Protein AF-A0A7C1BUS3-F1 (afdb_monomer_lite)

Structure (mmCIF, N/CA/C/O backbone):
data_AF-A0A7C1BUS3-F1
#
_entry.id   AF-A0A7C1BUS3-F1
#
loop_
_atom_site.group_PDB
_atom_site.id
_atom_site.type_symbol
_atom_site.label_atom_id
_atom_site.label_alt_id
_atom_site.label_comp_id
_atom_site.label_asym_id
_atom_site.label_entity_id
_atom_site.label_seq_id
_atom_site.pdbx_PDB_ins_code
_atom_site.Cartn_x
_atom_site.Cartn_y
_atom_site.Cartn_z
_atom_site.occupancy
_atom_site.B_iso_or_equiv
_atom_site.auth_seq_id
_atom_site.auth_comp_id
_atom_site.auth_asym_id
_atom_site.auth_atom_id
_atom_site.pdbx_PDB_model_num
ATOM 1 N N . MET A 1 1 ? 30.299 -6.485 -26.151 1.00 58.03 1 MET A N 1
ATOM 2 C CA . MET A 1 1 ? 29.440 -6.751 -24.970 1.00 58.03 1 MET A CA 1
ATOM 3 C C . MET A 1 1 ? 28.184 -5.889 -25.031 1.00 58.03 1 MET A C 1
ATOM 5 O O . MET A 1 1 ? 27.097 -6.429 -24.906 1.00 58.03 1 MET A O 1
ATOM 9 N N . GLU A 1 2 ? 28.330 -4.592 -25.316 1.00 62.69 2 GLU A N 1
ATOM 10 C CA . GLU A 1 2 ? 27.224 -3.628 -25.450 1.00 62.69 2 GLU A CA 1
ATOM 11 C C . GLU A 1 2 ? 26.258 -3.929 -26.609 1.00 62.69 2 GLU A C 1
ATOM 13 O O . GLU A 1 2 ? 25.051 -3.864 -26.411 1.00 62.69 2 GLU A O 1
ATOM 18 N N . GLU A 1 3 ? 26.745 -4.349 -27.784 1.00 62.62 3 GLU A N 1
ATOM 19 C CA . GLU A 1 3 ? 25.863 -4.727 -28.907 1.00 62.62 3 GLU A CA 1
ATOM 20 C C . GLU A 1 3 ? 24.938 -5.900 -28.552 1.00 62.62 3 GLU A C 1
ATOM 22 O O . GLU A 1 3 ? 23.726 -5.809 -28.735 1.00 62.62 3 GLU A O 1
ATOM 27 N N . LYS A 1 4 ? 25.496 -6.941 -27.915 1.00 78.06 4 LYS A N 1
ATOM 28 C CA . LYS A 1 4 ? 24.730 -8.093 -27.419 1.00 78.06 4 LYS A CA 1
ATOM 29 C C . LYS A 1 4 ? 23.682 -7.687 -26.380 1.00 78.06 4 LYS A C 1
ATOM 31 O O . LYS A 1 4 ? 22.612 -8.278 -26.355 1.00 78.06 4 LYS A O 1
ATOM 36 N N . LEU A 1 5 ? 23.966 -6.694 -25.531 1.00 80.94 5 LEU A N 1
ATOM 37 C CA . LEU A 1 5 ? 23.005 -6.208 -24.535 1.00 80.94 5 LEU A CA 1
ATOM 38 C C . LEU A 1 5 ? 21.775 -5.586 -25.206 1.00 80.94 5 LEU A C 1
ATOM 40 O O . LEU A 1 5 ? 20.653 -5.888 -24.806 1.00 80.94 5 LEU A O 1
ATOM 44 N N . ILE A 1 6 ? 21.976 -4.742 -26.222 1.00 86.00 6 ILE A N 1
ATOM 45 C CA . ILE A 1 6 ? 20.862 -4.111 -26.942 1.00 86.00 6 ILE A CA 1
ATOM 46 C C . ILE A 1 6 ? 20.031 -5.156 -27.671 1.00 86.00 6 ILE A C 1
ATOM 48 O O . ILE A 1 6 ? 18.806 -5.085 -27.608 1.00 86.00 6 ILE A O 1
ATOM 52 N N . ASP A 1 7 ? 20.667 -6.144 -28.297 1.00 85.69 7 ASP A N 1
ATOM 53 C CA . ASP A 1 7 ? 19.957 -7.239 -28.962 1.00 85.69 7 ASP A CA 1
ATOM 54 C C . ASP A 1 7 ? 19.113 -8.044 -27.969 1.00 85.69 7 ASP A C 1
ATOM 56 O O . ASP A 1 7 ? 17.910 -8.186 -28.179 1.00 85.69 7 ASP A O 1
ATOM 60 N N . ILE A 1 8 ? 19.702 -8.455 -26.838 1.00 86.81 8 ILE A N 1
ATOM 61 C CA . ILE A 1 8 ? 19.009 -9.197 -25.773 1.00 86.81 8 ILE A CA 1
ATOM 62 C C . ILE A 1 8 ? 17.828 -8.394 -25.220 1.00 86.81 8 ILE A C 1
ATOM 64 O O . ILE A 1 8 ? 16.733 -8.933 -25.076 1.00 86.81 8 ILE A O 1
ATOM 68 N N . LEU A 1 9 ? 18.017 -7.107 -24.909 1.00 85.62 9 LEU A N 1
ATOM 69 C CA . LEU A 1 9 ? 16.939 -6.262 -24.388 1.00 85.62 9 LEU A CA 1
ATOM 70 C C . LEU A 1 9 ? 15.842 -6.046 -25.435 1.00 85.62 9 LEU A C 1
ATOM 72 O O . LEU A 1 9 ? 14.658 -6.089 -25.097 1.00 85.62 9 LEU A O 1
ATOM 76 N N . THR A 1 10 ? 16.220 -5.846 -26.699 1.00 86.31 10 THR A N 1
ATOM 77 C CA . THR A 1 10 ? 15.273 -5.686 -27.811 1.00 86.31 10 THR A CA 1
ATOM 78 C C . THR A 1 10 ? 14.435 -6.948 -27.981 1.00 86.31 10 THR A C 1
ATOM 80 O O . THR A 1 10 ? 13.211 -6.864 -28.067 1.00 86.31 10 THR A O 1
ATOM 83 N N . GLU A 1 11 ? 15.077 -8.114 -28.010 1.00 87.56 11 GLU A N 1
ATOM 84 C CA . GLU A 1 11 ? 14.433 -9.418 -28.154 1.00 87.56 11 GLU A CA 1
ATOM 85 C C . GLU A 1 11 ? 13.528 -9.721 -26.957 1.00 87.56 11 GLU A C 1
ATOM 87 O O . GLU A 1 11 ? 12.327 -9.910 -27.139 1.00 87.56 11 GLU A O 1
ATOM 92 N N . ALA A 1 12 ? 14.049 -9.642 -25.729 1.00 85.75 12 ALA A N 1
ATOM 93 C CA . ALA A 1 12 ? 13.279 -9.895 -24.511 1.00 85.75 12 ALA A CA 1
ATOM 94 C C . ALA A 1 12 ? 12.051 -8.982 -24.394 1.00 85.75 12 ALA A C 1
ATOM 96 O O . ALA A 1 12 ? 10.998 -9.404 -23.913 1.00 85.75 12 ALA A O 1
ATOM 97 N N . THR A 1 13 ? 12.161 -7.737 -24.853 1.00 83.69 13 THR A N 1
ATOM 98 C CA . THR A 1 13 ? 11.040 -6.797 -24.860 1.00 83.69 13 THR A CA 1
ATOM 99 C C . THR A 1 13 ? 10.018 -7.141 -25.944 1.00 83.69 13 THR A C 1
ATOM 101 O O . THR A 1 13 ? 8.822 -7.206 -25.656 1.00 83.69 13 THR A O 1
ATOM 104 N N . LYS A 1 14 ? 10.464 -7.421 -27.178 1.00 83.00 14 LYS A N 1
ATOM 105 C CA . LYS A 1 14 ? 9.585 -7.823 -28.294 1.00 83.00 14 LYS A CA 1
ATOM 106 C C . LYS A 1 14 ? 8.834 -9.118 -27.999 1.00 83.00 14 LYS A C 1
ATOM 108 O O . LYS A 1 14 ? 7.648 -9.224 -28.303 1.00 83.00 14 LYS A O 1
ATOM 113 N N . GLU A 1 15 ? 9.506 -10.076 -27.373 1.00 83.88 15 GLU A N 1
ATOM 114 C CA . GLU A 1 15 ? 8.932 -11.362 -26.982 1.00 83.88 15 GLU A CA 1
ATOM 115 C C . GLU A 1 15 ? 8.115 -11.301 -25.688 1.00 83.88 15 GLU A C 1
ATOM 117 O O . GLU A 1 15 ? 7.553 -12.318 -25.280 1.00 83.88 15 GLU A O 1
ATOM 122 N N . LYS A 1 16 ? 8.025 -10.128 -25.040 1.00 79.06 16 LYS A N 1
ATOM 123 C CA . LYS A 1 16 ? 7.337 -9.945 -23.756 1.00 79.06 16 LYS A CA 1
ATOM 124 C C . LYS A 1 16 ? 7.850 -10.908 -22.676 1.00 79.06 16 LYS A C 1
ATOM 126 O O . LYS A 1 16 ? 7.073 -11.551 -21.977 1.00 79.06 16 LYS A O 1
ATOM 131 N N . LYS A 1 17 ? 9.171 -11.016 -22.552 1.00 83.06 17 LYS A N 1
ATOM 132 C CA . LYS A 1 17 ? 9.880 -11.830 -21.548 1.00 83.06 17 LYS A CA 1
ATOM 133 C C . LYS A 1 17 ? 10.660 -10.988 -20.535 1.00 83.06 17 LYS A C 1
ATOM 135 O O . LYS A 1 17 ? 11.238 -11.536 -19.600 1.00 83.06 17 LYS A O 1
ATOM 140 N N . LEU A 1 18 ? 10.692 -9.666 -20.708 1.00 84.81 18 LEU A N 1
ATOM 141 C CA . LEU A 1 18 ? 11.401 -8.770 -19.802 1.00 84.81 18 LEU A CA 1
ATOM 142 C C . LEU A 1 18 ? 10.687 -8.678 -18.446 1.00 84.81 18 LEU A C 1
ATOM 144 O O . LEU A 1 18 ? 9.526 -8.280 -18.367 1.00 84.81 18 LEU A O 1
ATOM 148 N N . ASN A 1 19 ? 11.404 -8.996 -17.367 1.00 86.00 19 ASN A N 1
ATOM 149 C CA . ASN A 1 19 ? 10.918 -8.760 -16.014 1.00 86.00 19 ASN A CA 1
ATOM 150 C C . ASN A 1 19 ? 11.262 -7.330 -15.578 1.00 86.00 19 ASN A C 1
ATOM 152 O O . ASN A 1 19 ? 12.423 -7.045 -15.294 1.00 86.00 19 ASN A O 1
ATOM 156 N N . LEU A 1 20 ? 10.266 -6.441 -15.514 1.00 85.62 20 LEU A N 1
ATOM 157 C CA . LEU A 1 20 ? 10.498 -5.016 -15.237 1.00 85.62 20 LEU A CA 1
ATOM 158 C C . LEU A 1 20 ? 11.067 -4.740 -13.846 1.00 85.62 20 LEU A C 1
ATOM 160 O O . LEU A 1 20 ? 11.961 -3.911 -13.733 1.00 85.62 20 LEU A O 1
ATOM 164 N N . GLY A 1 21 ? 10.600 -5.449 -12.814 1.00 81.94 21 GLY A N 1
ATOM 165 C CA . GLY A 1 21 ? 11.139 -5.288 -11.461 1.00 81.94 21 GLY A CA 1
ATOM 166 C C . GLY A 1 21 ? 12.625 -5.641 -11.425 1.00 81.94 21 GLY A C 1
ATOM 167 O O . GLY A 1 21 ? 13.449 -4.834 -11.019 1.00 81.94 21 GLY A O 1
ATOM 168 N N . LEU A 1 22 ? 12.995 -6.799 -11.987 1.00 81.94 22 LEU A N 1
ATOM 169 C CA . LEU A 1 22 ? 14.407 -7.185 -12.085 1.00 81.94 22 LEU A CA 1
ATOM 170 C C . LEU A 1 22 ? 15.217 -6.242 -12.978 1.00 81.94 22 LEU A C 1
ATOM 172 O O . LEU A 1 22 ? 16.383 -6.001 -12.681 1.00 81.94 22 LEU A O 1
ATOM 176 N N . PHE A 1 23 ? 14.639 -5.736 -14.071 1.00 85.19 23 PHE A N 1
ATOM 177 C CA . PHE A 1 23 ? 15.315 -4.783 -14.948 1.00 85.19 23 PHE A CA 1
ATOM 178 C C . PHE A 1 23 ? 15.699 -3.515 -14.188 1.00 85.19 23 PHE A C 1
ATOM 180 O O . PHE A 1 23 ? 16.865 -3.133 -14.199 1.00 85.19 23 PHE A O 1
ATOM 187 N N . LEU A 1 24 ? 14.730 -2.932 -13.486 1.00 81.31 24 LEU A N 1
ATOM 188 C CA . LEU A 1 24 ? 14.895 -1.673 -12.774 1.00 81.31 24 LEU A CA 1
ATOM 189 C C . LEU A 1 24 ? 15.731 -1.810 -11.485 1.00 81.31 24 LEU A C 1
ATOM 191 O O . LEU A 1 24 ? 16.432 -0.868 -11.123 1.00 81.31 24 LEU A O 1
ATOM 195 N N . ASP A 1 25 ? 15.696 -2.976 -10.828 1.00 73.62 25 ASP A N 1
ATOM 196 C CA . ASP A 1 25 ? 16.484 -3.250 -9.614 1.00 73.62 25 ASP A CA 1
ATOM 197 C C . ASP A 1 25 ? 17.919 -3.725 -9.924 1.00 73.62 25 ASP A C 1
ATOM 199 O O . ASP A 1 25 ? 18.873 -3.356 -9.241 1.00 73.62 25 ASP A O 1
ATOM 203 N N . LYS A 1 26 ? 18.094 -4.614 -10.917 1.00 68.94 26 LYS A N 1
ATOM 204 C CA . LYS A 1 26 ? 19.344 -5.380 -11.117 1.00 68.94 26 LYS A CA 1
ATOM 205 C C . LYS A 1 26 ? 20.048 -5.122 -12.443 1.00 68.94 26 LYS A C 1
ATOM 207 O O . LYS A 1 26 ? 21.277 -5.175 -12.484 1.00 68.94 26 LYS A O 1
ATOM 212 N N . TYR A 1 27 ? 19.316 -4.873 -13.529 1.00 64.25 27 TYR A N 1
ATOM 213 C CA . TYR A 1 27 ? 19.906 -4.669 -14.861 1.00 64.25 27 TYR A CA 1
ATOM 214 C C . TYR A 1 27 ? 20.110 -3.186 -15.145 1.00 64.25 27 TYR A C 1
ATOM 216 O O . TYR A 1 27 ? 19.559 -2.590 -16.068 1.00 64.25 27 TYR A O 1
ATOM 224 N N . VAL A 1 28 ? 20.958 -2.608 -14.308 1.00 70.38 28 VAL A N 1
ATOM 225 C CA . VAL A 1 28 ? 21.243 -1.187 -14.265 1.00 70.38 28 VAL A CA 1
ATOM 226 C C . VAL A 1 28 ? 22.286 -0.796 -15.312 1.00 70.38 28 VAL A C 1
ATOM 228 O O . VAL A 1 28 ? 23.396 -1.335 -15.333 1.00 70.38 28 VAL A O 1
ATOM 231 N N . LEU A 1 29 ? 21.975 0.221 -16.121 1.00 79.00 29 LEU A N 1
ATOM 232 C CA . LEU A 1 29 ? 22.991 0.922 -16.901 1.00 79.00 29 LEU A CA 1
ATOM 233 C C . LEU A 1 29 ? 23.736 1.922 -16.010 1.00 79.00 29 LEU A C 1
ATOM 235 O O . LEU A 1 29 ? 23.167 2.925 -15.576 1.00 79.00 29 LEU A O 1
ATOM 239 N N . TRP A 1 30 ? 25.018 1.652 -15.785 1.00 80.75 30 TRP A N 1
ATOM 240 C CA . TRP A 1 30 ? 25.923 2.540 -15.063 1.00 80.75 30 TRP A CA 1
ATOM 241 C C . TRP A 1 30 ? 26.665 3.453 -16.035 1.00 80.75 30 TRP A C 1
ATOM 243 O O . TRP A 1 30 ? 27.161 2.992 -17.064 1.00 80.75 30 TRP A O 1
ATOM 253 N N . TRP A 1 31 ? 26.813 4.727 -15.686 1.00 79.75 31 TRP A N 1
ATOM 254 C CA . TRP A 1 31 ? 27.742 5.634 -16.365 1.00 79.75 31 TRP A CA 1
ATOM 255 C C . TRP A 1 31 ? 28.610 6.356 -15.338 1.00 79.75 31 TRP A C 1
ATOM 257 O O . TRP A 1 31 ? 28.237 6.499 -14.178 1.00 79.75 31 TRP A O 1
ATOM 267 N N . TYR A 1 32 ? 29.789 6.794 -15.760 1.00 82.56 32 TYR A N 1
ATOM 268 C CA . TYR A 1 32 ? 30.701 7.547 -14.906 1.00 82.56 32 TYR A CA 1
ATOM 269 C C . TYR A 1 32 ? 30.364 9.035 -14.955 1.00 82.56 32 TYR A C 1
ATOM 271 O O . TYR A 1 32 ? 30.302 9.583 -16.053 1.00 82.56 32 TYR A O 1
ATOM 279 N N . ASP A 1 33 ? 30.132 9.682 -13.815 1.00 80.44 33 ASP A N 1
ATOM 280 C CA . ASP A 1 33 ? 29.980 11.134 -13.724 1.00 80.44 33 ASP A CA 1
ATOM 281 C C . ASP A 1 33 ? 31.342 11.787 -13.463 1.00 80.44 33 ASP A C 1
ATOM 283 O O . ASP A 1 33 ? 31.909 11.671 -12.378 1.00 80.44 33 ASP A O 1
ATOM 287 N N . ASP A 1 34 ? 31.859 12.497 -14.468 1.00 80.19 34 ASP A N 1
ATOM 288 C CA . ASP A 1 34 ? 33.182 13.122 -14.412 1.00 80.19 34 ASP A CA 1
ATOM 289 C C . ASP A 1 34 ? 33.296 14.220 -13.333 1.00 80.19 34 ASP A C 1
ATOM 291 O O . ASP A 1 34 ? 34.408 14.552 -12.929 1.00 80.19 34 ASP A O 1
ATOM 295 N N . ARG A 1 35 ? 32.181 14.815 -12.871 1.00 76.44 35 ARG A N 1
ATOM 296 C CA . ARG A 1 35 ? 32.205 15.892 -11.859 1.00 76.44 35 ARG A CA 1
ATOM 297 C C . ARG A 1 35 ? 32.244 15.363 -10.437 1.00 76.44 35 ARG A C 1
ATOM 299 O O . ARG A 1 35 ? 32.941 15.923 -9.600 1.00 76.44 35 ARG A O 1
ATOM 306 N N . GLU A 1 36 ? 31.458 14.328 -10.172 1.00 77.50 36 GLU A N 1
ATOM 307 C CA . GLU A 1 36 ? 31.357 13.719 -8.843 1.00 77.50 36 GLU A CA 1
ATOM 308 C C . GLU A 1 36 ? 32.331 12.548 -8.671 1.00 77.50 36 GLU A C 1
ATOM 310 O O . GLU A 1 36 ? 32.494 12.036 -7.569 1.00 77.50 36 GLU A O 1
ATOM 315 N N . ASN A 1 37 ? 33.045 12.180 -9.743 1.00 83.19 37 ASN A N 1
ATOM 316 C CA . ASN A 1 37 ? 34.062 11.133 -9.751 1.00 83.19 37 ASN A CA 1
ATOM 317 C C . ASN A 1 37 ? 33.504 9.779 -9.266 1.00 83.19 37 ASN A C 1
ATOM 319 O O . ASN A 1 37 ? 34.179 9.016 -8.575 1.00 83.19 37 ASN A O 1
ATOM 323 N N . GLU A 1 38 ? 32.254 9.488 -9.639 1.00 83.62 38 GLU A N 1
ATOM 324 C CA . GLU A 1 38 ? 31.508 8.306 -9.208 1.00 83.62 38 GLU A CA 1
ATOM 325 C C . GLU A 1 38 ? 30.692 7.683 -10.347 1.00 83.62 38 GLU A C 1
ATOM 327 O O . GLU A 1 38 ? 30.381 8.319 -11.356 1.00 83.62 38 GLU A O 1
ATOM 332 N N . ARG A 1 39 ? 30.330 6.404 -10.197 1.00 81.56 39 ARG A N 1
ATOM 333 C CA . ARG A 1 39 ? 29.404 5.738 -11.120 1.00 81.56 39 ARG A CA 1
ATOM 334 C C . ARG A 1 39 ? 27.973 6.004 -10.679 1.00 81.56 39 ARG A C 1
ATOM 336 O O . ARG A 1 39 ? 27.607 5.659 -9.562 1.00 81.56 39 ARG A O 1
ATOM 343 N N . LYS A 1 40 ? 27.161 6.531 -11.590 1.00 80.94 40 LYS A N 1
ATOM 344 C CA . LYS A 1 40 ? 25.741 6.788 -11.365 1.00 80.94 40 LYS A CA 1
ATOM 345 C C . LYS A 1 40 ? 24.863 5.759 -12.059 1.00 80.94 40 LYS A C 1
ATOM 347 O O . LYS A 1 40 ? 25.198 5.220 -13.116 1.00 80.94 40 LYS A O 1
ATOM 352 N N . CYS A 1 41 ? 23.722 5.534 -11.431 1.00 79.25 41 CYS A N 1
ATOM 353 C CA . CYS A 1 41 ? 22.605 4.738 -11.891 1.00 79.25 41 CYS A CA 1
ATOM 354 C C . CYS A 1 41 ? 21.350 5.523 -11.512 1.00 79.25 41 CYS A C 1
ATOM 356 O O . CYS A 1 41 ? 21.024 5.631 -10.335 1.00 79.25 41 CYS A O 1
ATOM 358 N N . ASN A 1 42 ? 20.640 6.067 -12.495 1.00 81.12 42 ASN A N 1
ATOM 359 C CA . ASN A 1 42 ? 19.409 6.804 -12.236 1.00 81.12 42 ASN A CA 1
ATOM 360 C C . ASN A 1 42 ? 18.274 6.199 -13.059 1.00 81.12 42 ASN A C 1
ATOM 362 O O . ASN A 1 42 ? 18.471 5.737 -14.189 1.00 81.12 42 ASN A O 1
ATOM 366 N N . LEU A 1 43 ? 17.069 6.250 -12.492 1.00 84.19 43 LEU A N 1
ATOM 367 C CA . LEU A 1 43 ? 15.851 5.723 -13.103 1.00 84.19 43 LEU A CA 1
ATOM 368 C C . LEU A 1 43 ? 15.541 6.364 -14.462 1.00 84.19 43 LEU A C 1
ATOM 370 O O . LEU A 1 43 ? 15.069 5.684 -15.363 1.00 84.19 43 LEU A O 1
ATOM 374 N N . ASP A 1 44 ? 15.841 7.646 -14.657 1.00 86.62 44 ASP A N 1
ATOM 375 C CA . ASP A 1 44 ? 15.614 8.338 -15.930 1.00 86.62 44 ASP A CA 1
ATOM 376 C C . ASP A 1 44 ? 16.415 7.738 -17.096 1.00 86.62 44 ASP A C 1
ATOM 378 O O . ASP A 1 44 ? 15.871 7.523 -18.182 1.00 86.62 44 ASP A O 1
ATOM 382 N N . VAL A 1 45 ? 17.691 7.413 -16.879 1.00 88.12 45 VAL A N 1
ATOM 383 C CA . VAL A 1 45 ? 18.537 6.766 -17.889 1.00 88.12 45 VAL A CA 1
ATOM 384 C C . VAL A 1 45 ? 18.029 5.359 -18.187 1.00 88.12 45 VAL A C 1
ATOM 386 O O . VAL A 1 45 ? 17.958 4.983 -19.357 1.00 88.12 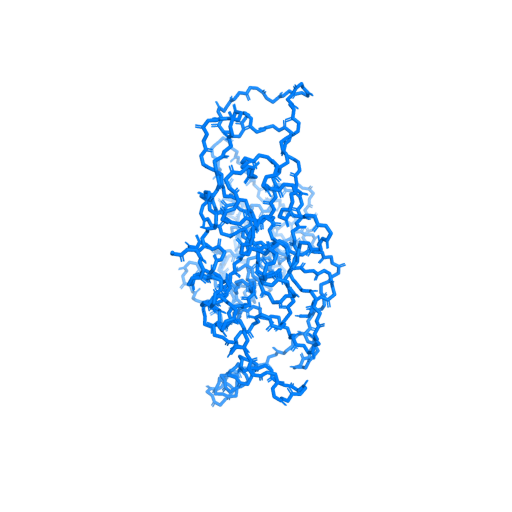45 VAL A O 1
ATOM 389 N N . GLN A 1 46 ? 17.624 4.605 -17.163 1.00 87.56 46 GLN A N 1
ATOM 390 C CA . GLN A 1 46 ? 17.086 3.252 -17.335 1.00 87.56 46 GLN A CA 1
ATOM 391 C C . GLN A 1 46 ? 15.754 3.244 -18.096 1.00 87.56 46 GLN A C 1
ATOM 393 O O . GLN A 1 46 ? 15.582 2.472 -19.039 1.00 87.56 46 GLN A O 1
ATOM 398 N N . LEU A 1 47 ? 14.825 4.131 -17.730 1.00 89.25 47 LEU A N 1
ATOM 399 C CA . LEU A 1 47 ? 13.540 4.290 -18.413 1.00 89.25 47 LEU A CA 1
ATOM 400 C C . LEU A 1 47 ? 13.732 4.719 -19.865 1.00 89.25 47 LEU A C 1
ATOM 402 O O . LEU A 1 47 ? 13.074 4.196 -20.765 1.00 89.25 47 LEU A O 1
ATOM 406 N N . SER A 1 48 ? 14.653 5.654 -20.103 1.00 90.31 48 SER A N 1
ATOM 407 C CA . SER A 1 48 ? 14.971 6.069 -21.461 1.00 90.31 48 SER A CA 1
ATOM 408 C C . SER A 1 48 ? 15.573 4.927 -22.279 1.00 90.31 48 SER A C 1
ATOM 410 O O . SER A 1 48 ? 15.134 4.692 -23.405 1.00 90.31 48 SER A O 1
ATOM 412 N N . LEU A 1 49 ? 16.531 4.185 -21.711 1.00 89.44 49 LEU A N 1
ATOM 413 C CA . LEU A 1 49 ? 17.119 3.011 -22.352 1.00 89.44 49 LEU A CA 1
ATOM 414 C C . LEU A 1 49 ? 16.020 2.029 -22.762 1.00 89.44 49 LEU A C 1
ATOM 416 O O . LEU A 1 49 ? 15.935 1.668 -23.933 1.00 89.44 49 LEU A O 1
ATOM 420 N N . LEU A 1 50 ? 15.151 1.661 -21.821 1.00 88.94 50 LEU A N 1
ATOM 421 C CA . LEU A 1 50 ? 14.066 0.711 -22.041 1.00 88.94 50 LEU A CA 1
ATOM 422 C C . LEU A 1 50 ? 13.183 1.105 -23.237 1.00 88.94 50 LEU A C 1
ATOM 424 O O . LEU A 1 50 ? 12.888 0.273 -24.093 1.00 88.94 50 LEU A O 1
ATOM 428 N N . LYS A 1 51 ? 12.808 2.384 -23.343 1.00 88.44 51 LYS A N 1
ATOM 429 C CA . LYS A 1 51 ? 11.993 2.882 -24.460 1.00 88.44 51 LYS A CA 1
ATOM 430 C C . LYS A 1 51 ? 12.766 2.974 -25.774 1.00 88.44 51 LYS A C 1
ATOM 432 O O . LYS A 1 51 ? 12.290 2.497 -26.804 1.00 88.44 51 LYS A O 1
ATOM 437 N N . LYS A 1 52 ? 13.975 3.543 -25.758 1.00 89.81 52 LYS A N 1
ATOM 438 C CA . LYS A 1 52 ? 14.779 3.735 -26.977 1.00 89.81 52 LYS A CA 1
ATOM 439 C C . LYS A 1 52 ? 15.251 2.421 -27.587 1.00 89.81 52 LYS A C 1
ATOM 441 O O . LYS A 1 52 ? 15.436 2.368 -28.795 1.00 89.81 52 LYS A O 1
ATOM 446 N N . VAL A 1 53 ? 15.412 1.363 -26.797 1.00 88.00 53 VAL A N 1
ATOM 447 C CA . VAL A 1 53 ? 15.759 0.030 -27.311 1.00 88.00 53 VAL A CA 1
ATOM 448 C C . VAL A 1 53 ? 14.672 -0.519 -28.246 1.00 88.00 53 VAL A C 1
ATOM 450 O O . VAL A 1 53 ? 15.000 -1.199 -29.216 1.00 88.00 53 VAL A O 1
ATOM 453 N N . ILE A 1 54 ? 13.397 -0.180 -28.023 1.00 84.12 54 ILE A N 1
ATOM 454 C CA . ILE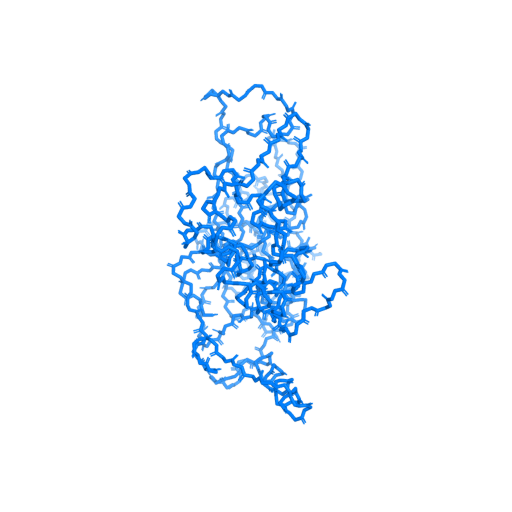 A 1 54 ? 12.323 -0.519 -28.967 1.00 84.12 54 ILE A CA 1
ATOM 455 C C . ILE A 1 54 ? 12.344 0.424 -30.172 1.00 84.12 54 ILE A C 1
ATOM 457 O O . ILE A 1 54 ? 12.371 -0.037 -31.313 1.00 84.12 54 ILE A O 1
ATOM 461 N N . ASP A 1 55 ? 12.304 1.733 -29.918 1.00 86.31 55 ASP A N 1
ATOM 462 C CA . ASP A 1 55 ? 11.989 2.716 -30.960 1.00 86.31 55 ASP A CA 1
ATOM 463 C C . ASP A 1 55 ? 13.192 3.037 -31.859 1.00 86.31 55 ASP A C 1
ATOM 465 O O . ASP A 1 55 ? 13.041 3.300 -33.052 1.00 86.31 55 ASP A O 1
ATOM 469 N N . LYS A 1 56 ? 14.398 3.062 -31.279 1.00 89.69 56 LYS A N 1
ATOM 470 C CA . LYS A 1 56 ? 15.644 3.539 -31.902 1.00 89.69 56 LYS A CA 1
ATOM 471 C C . LYS A 1 56 ? 16.873 2.746 -31.406 1.00 89.69 56 LYS A C 1
ATOM 473 O O . LYS A 1 56 ? 17.808 3.339 -30.862 1.00 89.69 56 LYS A O 1
ATOM 478 N N . PRO A 1 57 ? 16.934 1.413 -31.600 1.00 88.94 57 PRO A N 1
ATOM 479 C CA . PRO A 1 57 ? 18.014 0.580 -31.055 1.00 88.94 57 PRO A CA 1
ATOM 480 C C . PRO A 1 57 ? 19.409 0.981 -31.560 1.00 88.94 57 PRO A C 1
ATOM 482 O O . PRO A 1 57 ? 20.374 0.933 -30.801 1.00 88.94 57 PRO A O 1
ATOM 485 N N . ASN A 1 58 ? 19.529 1.429 -32.816 1.00 89.06 58 ASN A N 1
ATOM 486 C CA . ASN A 1 58 ? 20.803 1.897 -33.375 1.00 89.06 58 ASN A CA 1
ATOM 487 C C . ASN A 1 58 ? 21.311 3.174 -32.694 1.00 89.06 58 ASN A C 1
ATOM 489 O O . ASN A 1 58 ? 22.510 3.295 -32.456 1.00 89.06 58 ASN A O 1
ATOM 493 N N . ASP A 1 59 ? 20.417 4.095 -32.328 1.00 89.31 59 ASP A N 1
ATOM 494 C CA . ASP A 1 59 ? 20.798 5.315 -31.611 1.00 89.31 59 ASP A CA 1
ATOM 495 C C . ASP A 1 59 ? 21.371 4.969 -30.237 1.00 89.31 59 ASP A C 1
ATOM 497 O O . ASP A 1 59 ? 22.382 5.536 -29.827 1.00 89.31 59 ASP A O 1
ATOM 501 N N . VAL A 1 60 ? 20.766 3.997 -29.547 1.00 89.62 60 VAL A N 1
ATOM 502 C CA . VAL A 1 60 ? 21.279 3.501 -28.265 1.00 89.62 60 VAL A CA 1
ATOM 503 C C . VAL A 1 60 ? 22.645 2.843 -28.445 1.00 89.62 60 VAL A C 1
ATOM 505 O O . VAL A 1 60 ? 23.562 3.171 -27.694 1.00 89.62 60 VAL A O 1
ATOM 508 N N . ARG A 1 61 ? 22.819 1.971 -29.452 1.00 88.69 61 ARG A N 1
ATOM 509 C CA . ARG A 1 61 ? 24.127 1.351 -29.748 1.00 88.69 61 ARG A CA 1
ATOM 510 C C . ARG A 1 61 ? 25.198 2.414 -29.972 1.00 88.69 61 ARG A C 1
ATOM 512 O O . ARG A 1 61 ? 26.237 2.365 -29.327 1.00 88.69 61 ARG A O 1
ATOM 519 N N . ASN A 1 62 ? 24.907 3.405 -30.812 1.00 89.12 62 ASN A N 1
ATOM 520 C CA . ASN A 1 62 ? 25.823 4.507 -31.097 1.00 89.12 62 ASN A CA 1
ATOM 521 C C . ASN A 1 62 ? 26.150 5.332 -29.847 1.00 89.12 62 ASN A C 1
ATOM 523 O O . ASN A 1 62 ? 27.269 5.811 -29.715 1.00 89.12 62 ASN A O 1
ATOM 527 N N . LEU A 1 63 ? 25.199 5.532 -28.931 1.00 88.62 63 LEU A N 1
ATOM 528 C CA . LEU A 1 63 ? 25.454 6.252 -27.682 1.00 88.62 63 LEU A CA 1
ATOM 529 C C . LEU A 1 63 ? 26.344 5.464 -26.718 1.00 88.62 63 LEU A C 1
ATOM 531 O O . LEU A 1 63 ? 27.179 6.081 -26.064 1.00 88.62 63 LEU A O 1
ATOM 535 N N . LEU A 1 64 ? 26.174 4.142 -26.632 1.00 85.75 64 LEU A N 1
ATOM 536 C CA . LEU A 1 64 ? 26.969 3.286 -25.748 1.00 85.75 64 LEU A CA 1
ATOM 537 C C . LEU A 1 64 ? 28.413 3.128 -26.241 1.00 85.75 64 LEU A C 1
ATOM 539 O O . LEU A 1 64 ? 29.340 3.221 -25.442 1.00 85.75 64 LEU A O 1
ATOM 543 N N . THR A 1 65 ? 28.614 2.989 -27.554 1.00 85.94 65 THR A N 1
ATOM 544 C CA . THR A 1 65 ? 29.946 2.750 -28.133 1.00 85.94 65 THR A CA 1
ATOM 545 C C . THR A 1 65 ? 30.750 4.027 -28.392 1.00 85.94 65 THR A C 1
ATOM 547 O O . THR A 1 65 ? 31.961 3.967 -28.622 1.00 85.94 65 THR A O 1
ATOM 550 N N . ASN A 1 66 ? 30.119 5.206 -28.359 1.00 86.50 66 ASN A N 1
ATOM 551 C CA . ASN A 1 66 ? 30.790 6.468 -28.659 1.00 86.50 66 ASN A CA 1
ATOM 552 C C . ASN A 1 66 ? 31.626 6.974 -27.475 1.00 86.50 66 ASN A C 1
ATOM 554 O O . ASN A 1 66 ? 31.125 7.606 -26.543 1.00 86.50 66 ASN A O 1
ATOM 558 N N . SER A 1 67 ? 32.944 6.794 -27.573 1.00 82.19 67 SER A N 1
ATOM 559 C CA . SER A 1 67 ? 33.919 7.247 -26.576 1.00 82.19 67 SER A CA 1
ATOM 560 C C . SER A 1 67 ? 33.909 8.761 -26.314 1.00 82.19 67 SER A C 1
ATOM 562 O O . SER A 1 67 ? 34.321 9.173 -25.231 1.00 82.19 67 SER A O 1
ATOM 564 N N . ASN A 1 68 ? 33.407 9.581 -27.246 1.00 84.69 68 ASN A N 1
ATOM 565 C CA . ASN A 1 68 ? 33.308 11.041 -27.106 1.00 84.69 68 ASN A CA 1
ATOM 566 C C . ASN A 1 68 ? 32.038 11.495 -26.357 1.00 84.69 68 ASN A C 1
ATOM 568 O O . ASN A 1 68 ? 31.872 12.688 -26.081 1.00 84.69 68 ASN A O 1
ATOM 572 N N . VAL A 1 69 ? 31.113 10.581 -26.046 1.00 84.75 69 VAL A N 1
ATOM 573 C CA . VAL A 1 69 ? 29.858 10.869 -25.341 1.00 84.75 69 VAL A CA 1
ATOM 574 C C . VAL A 1 69 ? 29.879 10.150 -23.995 1.00 84.75 69 VAL A C 1
ATOM 576 O O . VAL A 1 69 ? 29.476 9.001 -23.881 1.00 84.75 69 VAL A O 1
ATOM 579 N N . ARG A 1 70 ? 30.361 10.840 -22.959 1.00 83.31 70 ARG A N 1
ATOM 580 C CA . ARG A 1 70 ? 30.491 10.306 -21.593 1.00 83.31 70 ARG A CA 1
ATOM 581 C C . ARG A 1 70 ? 29.863 11.239 -20.560 1.00 83.31 70 ARG A C 1
ATOM 583 O O . ARG A 1 70 ? 29.439 12.353 -20.895 1.00 83.31 70 ARG A O 1
ATOM 590 N N . GLY A 1 71 ? 29.750 10.753 -19.328 1.00 84.88 71 GLY A N 1
ATOM 591 C CA . GLY A 1 71 ? 29.256 11.521 -18.191 1.00 84.88 71 GLY A CA 1
ATOM 592 C C . GLY A 1 71 ? 27.929 12.212 -18.439 1.00 84.88 71 GLY A C 1
ATOM 593 O O . GLY A 1 71 ? 26.969 11.626 -18.944 1.00 84.88 71 GLY A O 1
ATOM 594 N N . ARG A 1 72 ? 27.863 13.495 -18.095 1.00 83.94 72 ARG A N 1
ATOM 595 C CA . ARG A 1 72 ? 26.635 14.283 -18.217 1.00 83.94 72 ARG A CA 1
ATOM 596 C C . ARG A 1 72 ? 26.109 14.357 -19.653 1.00 83.94 72 ARG A C 1
ATOM 598 O O . ARG A 1 72 ? 24.902 14.249 -19.853 1.00 83.94 72 ARG A O 1
ATOM 605 N N . LYS A 1 73 ? 26.997 14.468 -20.651 1.00 87.94 73 LYS A N 1
ATOM 606 C CA . LYS A 1 73 ? 26.607 14.501 -22.074 1.00 87.94 73 LYS A CA 1
ATOM 607 C C . LYS A 1 73 ? 25.931 13.198 -22.498 1.00 87.94 73 LYS A C 1
ATOM 609 O O . LYS A 1 73 ? 25.009 13.229 -23.311 1.00 87.94 73 LYS A O 1
ATOM 614 N N . PHE A 1 74 ? 26.382 12.067 -21.950 1.00 89.62 74 PHE A N 1
ATOM 615 C CA . PHE A 1 74 ? 25.740 10.772 -22.160 1.00 89.62 74 PHE A CA 1
ATOM 616 C C . PHE A 1 74 ? 24.325 10.766 -21.585 1.00 89.62 74 PHE A C 1
ATOM 618 O O . PHE A 1 74 ? 23.377 10.529 -22.333 1.00 89.62 74 PHE A O 1
ATOM 625 N N . ARG A 1 75 ? 24.164 11.118 -20.302 1.00 88.56 75 ARG A N 1
ATOM 626 C CA . ARG A 1 75 ? 22.842 11.196 -19.662 1.00 88.56 75 ARG A CA 1
ATOM 627 C C . ARG A 1 75 ? 21.892 12.123 -20.424 1.00 88.56 75 ARG A C 1
ATOM 629 O O . ARG A 1 75 ? 20.778 11.712 -20.727 1.00 88.56 75 ARG A O 1
ATOM 636 N N . GLU A 1 76 ? 22.332 13.332 -20.774 1.00 89.94 76 GLU A N 1
ATOM 637 C CA . GLU A 1 76 ? 21.526 14.320 -21.509 1.00 89.94 76 GLU A CA 1
ATOM 638 C C . GLU A 1 76 ? 21.045 13.779 -22.859 1.00 89.94 76 GLU A C 1
ATOM 640 O O . GLU A 1 76 ? 19.860 13.879 -23.168 1.00 89.94 76 GLU A O 1
ATOM 645 N N . LYS A 1 77 ? 21.924 13.144 -23.645 1.00 91.31 77 LYS A N 1
ATOM 646 C CA . LYS A 1 77 ? 21.532 12.513 -24.917 1.00 91.31 77 LYS A CA 1
ATOM 647 C C . LYS A 1 77 ? 20.626 11.300 -24.713 1.00 91.31 77 LYS A C 1
ATOM 649 O O . LYS A 1 77 ? 19.688 11.103 -25.490 1.00 91.31 77 LYS A O 1
ATOM 654 N N . MET A 1 78 ? 20.874 10.509 -23.670 1.00 89.75 78 MET A N 1
ATOM 655 C CA . MET A 1 78 ? 20.026 9.376 -23.321 1.00 89.75 78 MET A CA 1
ATOM 656 C C . MET A 1 78 ? 18.614 9.842 -23.006 1.00 89.75 78 MET A C 1
ATOM 658 O O . MET A 1 78 ? 17.695 9.331 -23.624 1.00 89.75 78 MET A O 1
ATOM 662 N N . ILE A 1 79 ? 18.393 10.845 -22.162 1.00 90.56 79 ILE A N 1
ATOM 663 C CA . ILE A 1 79 ? 17.031 11.276 -21.783 1.00 90.56 79 ILE A CA 1
ATOM 664 C C . ILE A 1 79 ? 16.374 12.242 -22.784 1.00 90.56 79 ILE A C 1
ATOM 666 O O . ILE A 1 79 ? 15.224 12.631 -22.603 1.00 90.56 79 ILE A O 1
ATOM 670 N N . LYS A 1 80 ? 17.085 12.648 -23.842 1.00 91.06 80 LYS A N 1
ATOM 671 C CA . LYS A 1 80 ? 16.569 13.603 -24.827 1.00 91.06 80 LYS A CA 1
ATOM 672 C C . LYS A 1 80 ? 15.367 13.045 -25.602 1.00 91.06 80 LYS A C 1
ATOM 674 O O . LYS A 1 80 ? 15.413 11.896 -26.054 1.00 91.06 80 LYS A O 1
ATOM 679 N N . ASP A 1 81 ? 14.363 13.904 -25.798 1.00 88.25 81 ASP A N 1
ATOM 680 C CA . ASP A 1 81 ? 13.165 13.697 -26.626 1.00 88.25 81 ASP A CA 1
ATOM 681 C C . ASP A 1 81 ? 12.358 12.446 -26.252 1.00 88.25 81 ASP A C 1
ATOM 683 O O . ASP A 1 81 ? 11.838 11.742 -27.120 1.00 88.25 81 ASP A O 1
ATOM 687 N N . ILE A 1 82 ? 12.270 12.134 -24.953 1.00 88.19 82 ILE A N 1
ATOM 688 C CA . ILE A 1 82 ? 11.542 10.960 -24.482 1.00 88.19 82 ILE A CA 1
ATOM 689 C C . ILE A 1 82 ? 10.758 11.225 -23.200 1.00 88.19 82 ILE A C 1
ATOM 691 O O . ILE A 1 82 ? 11.242 11.858 -22.264 1.00 88.19 82 ILE A O 1
ATOM 695 N N . ARG A 1 83 ? 9.533 10.695 -23.136 1.00 88.00 83 ARG A N 1
ATOM 696 C CA . ARG A 1 83 ? 8.766 10.651 -21.887 1.00 88.00 83 ARG A CA 1
ATOM 697 C C . ARG A 1 83 ? 9.303 9.521 -21.013 1.00 88.00 83 ARG A C 1
ATOM 699 O O . ARG A 1 83 ? 9.279 8.365 -21.440 1.00 88.00 83 ARG A O 1
ATOM 706 N N . LEU A 1 84 ? 9.739 9.856 -19.802 1.00 90.12 84 LEU A N 1
ATOM 707 C CA . LEU A 1 84 ? 10.270 8.921 -18.807 1.00 90.12 84 LEU A CA 1
ATOM 708 C C . LEU A 1 84 ? 9.126 8.149 -18.134 1.00 90.12 84 LEU A C 1
ATOM 710 O O . LEU A 1 84 ? 8.636 8.514 -17.068 1.00 90.12 84 LEU A O 1
ATOM 714 N N . SER A 1 85 ? 8.656 7.110 -18.818 1.00 90.44 85 SER A N 1
ATOM 715 C CA . SER A 1 85 ? 7.485 6.316 -18.441 1.00 90.44 85 SER A CA 1
ATOM 716 C C . SER A 1 85 ? 7.562 4.895 -18.999 1.00 90.44 85 SER A C 1
ATOM 718 O O . SER A 1 85 ? 8.244 4.653 -19.993 1.00 90.44 85 SER A O 1
ATOM 720 N N . ILE A 1 86 ? 6.830 3.956 -18.401 1.00 88.81 86 ILE A N 1
ATOM 721 C CA . ILE A 1 86 ? 6.713 2.576 -18.884 1.00 88.81 86 ILE A CA 1
ATOM 722 C C . ILE A 1 86 ? 5.293 2.349 -19.396 1.00 88.81 86 ILE A C 1
ATOM 724 O O . ILE A 1 86 ? 4.307 2.556 -18.684 1.00 88.81 86 ILE A O 1
ATOM 728 N N . SER A 1 87 ? 5.215 1.896 -20.646 1.00 86.06 87 SER A N 1
ATOM 729 C CA . SER A 1 87 ? 3.979 1.476 -21.304 1.00 86.06 87 SER A CA 1
ATOM 730 C C . SER A 1 87 ? 3.597 0.054 -20.900 1.00 86.06 87 SER A C 1
ATOM 732 O O . SER A 1 87 ? 4.463 -0.798 -20.696 1.00 86.06 87 SER A O 1
ATOM 734 N N . SER A 1 88 ? 2.303 -0.264 -20.884 1.00 81.75 88 SER A N 1
ATOM 735 C CA . SER A 1 88 ? 1.838 -1.640 -20.666 1.00 81.75 88 SER A CA 1
ATOM 736 C C . SER A 1 88 ? 2.352 -2.649 -21.703 1.00 81.75 88 SER A C 1
ATOM 738 O O . SER A 1 88 ? 2.324 -3.854 -21.460 1.00 81.75 88 SER A O 1
ATOM 740 N N . ASN A 1 89 ? 2.893 -2.189 -22.838 1.00 79.00 89 ASN A N 1
ATOM 741 C CA . ASN A 1 89 ? 3.531 -3.056 -23.832 1.00 79.00 89 ASN A CA 1
ATOM 742 C C . ASN A 1 89 ? 4.771 -3.798 -23.311 1.00 79.00 89 ASN A C 1
ATOM 744 O O . ASN A 1 89 ? 5.088 -4.857 -23.849 1.00 79.00 89 ASN A O 1
ATOM 748 N N . PHE A 1 90 ? 5.450 -3.269 -22.290 1.00 81.44 90 PHE A N 1
ATOM 749 C CA . PHE A 1 90 ? 6.646 -3.891 -21.714 1.00 81.44 90 PHE A CA 1
ATOM 750 C C . PHE A 1 90 ? 6.335 -5.046 -20.758 1.00 81.44 90 PHE A C 1
ATOM 752 O O . PHE A 1 90 ? 7.241 -5.754 -20.325 1.00 81.44 90 PHE A O 1
ATOM 759 N N . ILE A 1 91 ? 5.066 -5.232 -20.402 1.00 79.75 91 ILE A N 1
ATOM 760 C CA . ILE A 1 91 ? 4.663 -6.246 -19.439 1.00 79.75 91 ILE A CA 1
ATOM 761 C C . ILE A 1 91 ? 4.642 -7.624 -20.122 1.00 79.75 91 ILE A C 1
ATOM 763 O O . ILE A 1 91 ? 4.050 -7.760 -21.202 1.00 79.75 91 ILE A O 1
ATOM 767 N N . PRO A 1 92 ? 5.196 -8.670 -19.474 1.00 72.44 92 PRO A N 1
ATOM 768 C CA . PRO A 1 92 ? 5.230 -10.042 -19.963 1.00 72.44 92 PRO A CA 1
ATOM 769 C C . PRO A 1 92 ? 3.868 -10.750 -19.855 1.00 72.44 92 PRO A C 1
ATOM 771 O O . PRO A 1 92 ? 3.759 -11.881 -19.388 1.00 72.44 92 PRO A O 1
ATOM 774 N N . ILE A 1 93 ? 2.793 -10.068 -20.257 1.00 66.75 93 ILE A N 1
ATOM 775 C CA . ILE A 1 93 ? 1.428 -10.586 -20.234 1.00 66.75 93 ILE A CA 1
ATOM 776 C C . ILE A 1 93 ? 0.911 -10.670 -21.675 1.00 66.75 93 ILE A C 1
ATOM 778 O O . ILE A 1 93 ? 0.963 -9.682 -22.429 1.00 66.75 93 ILE A O 1
ATOM 782 N N . PRO A 1 94 ? 0.401 -11.843 -22.097 1.00 58.31 94 PRO A N 1
ATOM 783 C CA . PRO A 1 94 ? -0.251 -11.970 -23.383 1.00 58.31 94 PRO A CA 1
ATOM 784 C C . PRO A 1 94 ? -1.555 -11.167 -23.360 1.00 58.31 94 PRO A C 1
ATOM 786 O O . PRO A 1 94 ? -2.599 -11.660 -22.957 1.00 58.31 94 PRO A O 1
ATOM 789 N N . LEU A 1 95 ? -1.498 -9.927 -23.850 1.00 57.53 95 LEU A N 1
ATOM 790 C CA . LEU A 1 95 ? -2.662 -9.115 -24.232 1.00 57.53 95 LEU A CA 1
ATOM 791 C C . LEU A 1 95 ? -3.312 -9.688 -25.509 1.00 57.53 95 LEU A C 1
ATOM 793 O O . LEU A 1 95 ? -3.506 -8.964 -26.484 1.00 57.53 95 LEU A O 1
ATOM 797 N N . LYS A 1 96 ? -3.518 -11.011 -25.570 1.00 51.25 96 LYS A N 1
ATOM 798 C CA . LYS A 1 96 ? -4.102 -11.673 -26.746 1.00 51.25 96 LYS A CA 1
ATOM 799 C C . LYS A 1 96 ? -5.593 -11.360 -26.866 1.00 51.25 96 LYS A C 1
ATOM 801 O O . LYS A 1 96 ? -6.062 -11.189 -27.982 1.00 51.25 96 LYS A O 1
ATOM 806 N N . ASP A 1 97 ? -6.267 -11.145 -25.737 1.00 50.44 97 ASP A N 1
ATOM 807 C CA . ASP A 1 97 ? -7.668 -10.743 -25.682 1.00 50.44 97 ASP A CA 1
ATOM 808 C C . ASP A 1 97 ? -7.806 -9.444 -24.883 1.00 50.44 97 ASP A C 1
ATOM 810 O O . ASP A 1 97 ? -7.232 -9.310 -23.803 1.00 50.44 97 ASP A O 1
ATOM 814 N N . LYS A 1 98 ? -8.599 -8.492 -25.393 1.00 49.19 98 LYS A N 1
ATOM 815 C CA . LYS A 1 98 ? -8.892 -7.191 -24.755 1.00 49.19 98 LYS A CA 1
ATOM 816 C C . LYS A 1 98 ? -9.486 -7.299 -23.335 1.00 49.19 98 LYS A C 1
ATOM 818 O O . LYS A 1 98 ? -9.649 -6.273 -22.687 1.00 49.19 98 LYS A O 1
ATOM 823 N N . ALA A 1 99 ? -9.863 -8.497 -22.883 1.00 47.50 99 ALA A N 1
ATOM 824 C CA . ALA A 1 99 ? -10.758 -8.684 -21.747 1.00 47.50 99 ALA A CA 1
ATOM 825 C C . ALA A 1 99 ? -10.092 -9.119 -20.431 1.00 47.50 99 ALA A C 1
ATOM 827 O O . ALA A 1 99 ? -10.634 -8.792 -19.381 1.00 47.50 99 ALA A O 1
ATOM 828 N N . ASP A 1 100 ? -8.946 -9.812 -20.423 1.00 55.19 100 ASP A N 1
ATOM 829 C CA . ASP A 1 100 ? -8.489 -10.460 -19.185 1.00 55.19 100 ASP A CA 1
ATOM 830 C C . ASP A 1 100 ? -6.969 -10.574 -19.060 1.00 55.19 100 ASP A C 1
ATOM 832 O O . ASP A 1 100 ? -6.317 -11.388 -19.719 1.00 55.19 100 ASP A O 1
ATOM 836 N N . ASN A 1 101 ? -6.412 -9.815 -18.117 1.00 67.25 101 ASN A N 1
ATOM 837 C CA . ASN A 1 101 ? -5.045 -10.016 -17.656 1.00 67.25 101 ASN A CA 1
ATOM 838 C C . ASN A 1 101 ? -4.865 -11.437 -17.099 1.00 67.25 101 ASN A C 1
ATOM 840 O O . ASN A 1 101 ? -5.731 -11.960 -16.399 1.00 67.25 101 ASN A O 1
ATOM 844 N N . PHE A 1 102 ? -3.713 -12.059 -17.360 1.00 76.69 102 PHE A N 1
ATOM 845 C CA . PHE A 1 102 ? -3.413 -13.415 -16.880 1.00 76.69 102 PHE A CA 1
ATOM 846 C C . PHE A 1 102 ? -3.604 -13.560 -15.358 1.00 76.69 102 PHE A C 1
ATOM 848 O O . PHE A 1 102 ? -4.219 -14.517 -14.889 1.00 76.69 102 PHE A O 1
ATOM 855 N N . TYR A 1 103 ? -3.135 -12.578 -14.581 1.00 81.12 103 TYR A N 1
ATOM 856 C CA . TYR A 1 103 ? -3.304 -12.576 -13.127 1.00 81.12 103 TYR A CA 1
ATOM 857 C C . TYR A 1 103 ? -4.753 -12.346 -12.690 1.00 81.12 103 TYR A C 1
ATOM 859 O O . TYR A 1 103 ? -5.128 -12.838 -11.632 1.00 81.12 103 TYR A O 1
ATOM 867 N N . LYS A 1 104 ? -5.578 -11.667 -13.499 1.00 81.44 104 LYS A N 1
ATOM 868 C CA . LYS A 1 104 ? -7.010 -11.498 -13.228 1.00 81.44 104 LYS A CA 1
ATOM 869 C C . LYS A 1 104 ? -7.718 -12.847 -13.304 1.00 81.44 104 LYS A C 1
ATOM 871 O O . LYS A 1 104 ? -8.336 -13.232 -12.327 1.00 81.44 104 LYS A O 1
ATOM 876 N N . LYS A 1 105 ? -7.496 -13.632 -14.370 1.00 83.56 105 LYS A N 1
ATOM 877 C CA . LYS A 1 105 ? -8.049 -15.001 -14.477 1.00 83.56 105 LYS A CA 1
ATOM 878 C C . LYS A 1 105 ? -7.617 -15.893 -13.313 1.00 83.56 105 LYS A C 1
ATOM 880 O O . LYS A 1 105 ? -8.408 -16.667 -12.788 1.00 83.56 105 LYS A O 1
ATOM 885 N N . LYS A 1 106 ? -6.349 -15.783 -12.903 1.00 86.56 106 LYS A N 1
ATOM 886 C CA . LYS A 1 106 ? -5.830 -16.527 -11.751 1.00 86.56 106 LYS A CA 1
ATOM 887 C C . LYS A 1 106 ? -6.488 -16.085 -10.440 1.00 86.56 106 LYS A C 1
ATOM 889 O O . LYS A 1 106 ? -6.788 -16.937 -9.612 1.00 86.56 106 LYS A O 1
ATOM 894 N N . MET A 1 107 ? -6.697 -14.782 -10.257 1.00 87.31 107 MET A N 1
ATOM 895 C CA . MET A 1 107 ? -7.394 -14.240 -9.093 1.00 87.31 107 MET A CA 1
ATOM 896 C C . MET A 1 107 ? -8.862 -14.667 -9.090 1.00 87.31 107 MET A C 1
ATOM 898 O O . MET A 1 107 ? -9.333 -15.157 -8.077 1.00 87.31 107 MET A O 1
ATOM 902 N N . ASP A 1 108 ? -9.555 -14.580 -10.226 1.00 87.81 108 ASP A N 1
ATOM 903 C CA . ASP A 1 108 ? -10.928 -15.067 -10.385 1.00 87.81 108 ASP A CA 1
ATOM 904 C C . ASP A 1 108 ? -11.041 -16.540 -9.974 1.00 87.81 108 ASP A C 1
ATOM 906 O O . ASP A 1 108 ? -11.872 -16.880 -9.141 1.00 87.81 108 ASP A O 1
ATOM 910 N N . HIS A 1 109 ? -10.138 -17.395 -10.462 1.00 91.31 109 HIS A N 1
ATOM 911 C CA . HIS A 1 109 ? -10.122 -18.807 -10.085 1.00 91.31 109 HIS A CA 1
ATOM 912 C C . HIS A 1 109 ? -9.873 -19.024 -8.584 1.00 91.31 109 HIS A C 1
ATOM 914 O O . HIS A 1 109 ? -10.507 -19.878 -7.968 1.00 91.31 109 HIS A O 1
ATOM 920 N N . LEU A 1 110 ? -8.969 -18.245 -7.978 1.00 92.06 110 LEU A N 1
ATOM 921 C CA . LEU A 1 110 ? -8.729 -18.290 -6.535 1.00 92.06 110 LEU A CA 1
ATOM 922 C C . LEU A 1 110 ? -9.984 -17.892 -5.746 1.00 92.06 110 LEU A C 1
ATOM 924 O O . LEU A 1 110 ? -10.324 -18.557 -4.771 1.00 92.06 110 LEU A O 1
ATOM 928 N N . LEU A 1 111 ? -10.670 -16.829 -6.164 1.00 91.88 111 LEU A N 1
ATOM 929 C CA . LEU A 1 111 ? -11.893 -16.353 -5.521 1.00 91.88 111 LEU A CA 1
ATOM 930 C C . LEU A 1 111 ? -13.038 -17.363 -5.669 1.00 91.88 111 LEU A C 1
ATOM 932 O O . LEU A 1 111 ? -13.756 -17.598 -4.700 1.00 91.88 111 LEU A O 1
ATOM 936 N N . ASP A 1 112 ? -13.157 -18.019 -6.825 1.00 93.44 112 ASP A N 1
ATOM 937 C CA . ASP A 1 112 ? -14.134 -19.090 -7.045 1.00 93.44 112 ASP A CA 1
ATOM 938 C C . ASP A 1 112 ? -13.876 -20.277 -6.095 1.00 93.44 112 ASP A C 1
ATOM 940 O O . ASP A 1 112 ? -14.807 -20.782 -5.466 1.00 93.44 112 ASP A O 1
ATOM 944 N N . ILE A 1 113 ? -12.611 -20.688 -5.921 1.00 95.81 113 ILE A N 1
ATOM 945 C CA . ILE A 1 113 ? -12.226 -21.737 -4.957 1.00 95.81 113 ILE A CA 1
ATOM 946 C C . ILE A 1 113 ? -12.574 -21.316 -3.525 1.00 95.81 113 ILE A C 1
ATOM 948 O O . ILE A 1 113 ? -13.139 -22.102 -2.766 1.00 95.81 113 ILE A O 1
ATOM 952 N N . LEU A 1 114 ? -12.253 -20.080 -3.138 1.00 95.12 114 LEU A N 1
ATOM 953 C CA . LEU A 1 114 ? -12.563 -19.579 -1.799 1.00 95.12 114 LEU A CA 1
ATOM 954 C C . LEU A 1 114 ? -14.071 -19.562 -1.546 1.00 95.12 114 LEU A C 1
ATOM 956 O O . LEU A 1 114 ? -14.511 -19.988 -0.478 1.00 95.12 114 LEU A O 1
ATOM 960 N N . SER A 1 115 ? -14.860 -19.158 -2.542 1.00 95.12 115 SER A N 1
ATOM 961 C CA . SER A 1 115 ? -16.318 -19.212 -2.473 1.00 95.12 115 SER A CA 1
ATOM 962 C C . SER A 1 115 ? -16.830 -20.642 -2.264 1.00 95.12 115 SER A C 1
ATOM 964 O O . SER A 1 115 ? -17.670 -20.864 -1.393 1.00 95.12 115 SER A O 1
ATOM 966 N N . GLN A 1 116 ? -16.271 -21.631 -2.970 1.00 96.75 116 GLN A N 1
ATOM 967 C CA . GLN A 1 116 ? -16.623 -23.050 -2.799 1.00 96.75 116 GLN A CA 1
ATOM 968 C C . GLN A 1 116 ? -16.271 -23.605 -1.411 1.00 96.75 116 GLN A C 1
ATOM 970 O O . GLN A 1 116 ? -16.956 -24.496 -0.916 1.00 96.75 116 GLN A O 1
ATOM 975 N N . ILE A 1 117 ? -15.225 -23.076 -0.773 1.00 96.38 117 ILE A N 1
ATOM 976 C CA . ILE A 1 117 ? -14.806 -23.456 0.588 1.00 96.38 117 ILE A CA 1
ATOM 977 C C . ILE A 1 117 ? -15.646 -22.728 1.662 1.00 96.38 117 ILE A C 1
ATOM 979 O O . ILE A 1 117 ? -15.533 -23.026 2.849 1.00 96.38 117 ILE A O 1
ATOM 983 N N . GLY A 1 118 ? -16.538 -21.816 1.260 1.00 95.50 118 GLY A N 1
ATOM 984 C CA . GLY A 1 118 ? -17.485 -21.136 2.146 1.00 95.50 118 GLY A CA 1
ATOM 985 C C . GLY A 1 118 ? -17.107 -19.699 2.508 1.00 95.50 118 GLY A C 1
ATOM 986 O O . GLY A 1 118 ? -17.742 -19.117 3.386 1.00 95.50 118 GLY A O 1
ATOM 987 N N . PHE A 1 119 ? -16.107 -19.101 1.853 1.00 95.69 119 PHE A N 1
ATOM 988 C CA . PHE A 1 119 ? -15.832 -17.673 2.017 1.00 95.69 119 PHE A CA 1
ATOM 989 C C . PHE A 1 119 ? -16.879 -16.825 1.293 1.00 95.69 119 PHE A C 1
ATOM 991 O O . PHE A 1 119 ? -17.248 -17.090 0.147 1.00 95.69 119 PHE A O 1
ATOM 998 N N . HIS A 1 120 ? -17.306 -15.746 1.944 1.00 93.88 120 HIS A N 1
ATOM 999 C CA . HIS A 1 120 ? -18.037 -14.680 1.275 1.00 93.88 120 HIS A CA 1
ATOM 1000 C C . HIS A 1 120 ? -17.058 -13.814 0.475 1.00 93.88 120 HIS A C 1
ATOM 1002 O O . HIS A 1 120 ? -16.049 -13.359 1.014 1.00 93.88 120 HIS A O 1
ATOM 1008 N N . ILE A 1 121 ? -17.350 -13.607 -0.810 1.00 91.50 121 ILE A N 1
ATOM 1009 C CA . ILE A 1 121 ? -16.523 -12.801 -1.709 1.00 91.50 121 ILE A CA 1
ATOM 1010 C C . ILE A 1 121 ? -17.266 -11.511 -2.035 1.00 91.50 121 ILE A C 1
ATOM 1012 O O . ILE A 1 121 ? -18.349 -11.546 -2.617 1.00 91.50 121 ILE A O 1
ATOM 1016 N N . GLU A 1 122 ? -16.643 -10.385 -1.709 1.00 87.25 122 GLU A N 1
ATOM 1017 C CA . GLU A 1 122 ? -17.140 -9.051 -2.024 1.00 87.25 122 GLU A CA 1
ATOM 1018 C C . GLU A 1 122 ? -16.128 -8.319 -2.913 1.00 87.25 122 GLU A C 1
ATOM 1020 O O . GLU A 1 122 ? -14.917 -8.382 -2.688 1.00 87.25 122 GLU A O 1
ATOM 1025 N N . TYR A 1 123 ? -16.626 -7.645 -3.950 1.00 83.75 123 TYR A N 1
ATOM 1026 C CA . TYR A 1 123 ? -15.809 -6.899 -4.905 1.00 83.75 123 TYR A CA 1
ATOM 1027 C C . TYR A 1 123 ? -16.053 -5.406 -4.735 1.00 83.75 123 TYR A C 1
ATOM 1029 O O . TYR A 1 123 ? -17.201 -4.976 -4.684 1.00 83.75 123 TYR A O 1
ATOM 1037 N N . LEU A 1 124 ? -14.978 -4.615 -4.710 1.00 80.50 124 LEU A N 1
ATOM 1038 C CA . LEU A 1 124 ? -15.058 -3.166 -4.553 1.00 80.50 124 LEU A CA 1
ATOM 1039 C C . LEU A 1 124 ? -14.541 -2.450 -5.815 1.00 80.50 124 LEU A C 1
ATOM 1041 O O . LEU A 1 124 ? -13.370 -2.623 -6.163 1.00 80.50 124 LEU A O 1
ATOM 1045 N N . PRO A 1 125 ? -15.361 -1.623 -6.493 1.00 81.81 125 PRO A N 1
ATOM 1046 C CA . PRO A 1 125 ? -16.810 -1.460 -6.312 1.00 81.81 125 PRO A CA 1
ATOM 1047 C C . PRO A 1 125 ? -17.613 -2.594 -6.977 1.00 81.81 125 PRO A C 1
ATOM 1049 O O . PRO A 1 125 ? -18.757 -2.836 -6.612 1.00 81.81 125 PRO A O 1
ATOM 1052 N N . ASP A 1 126 ? -17.018 -3.282 -7.953 1.00 84.12 126 ASP A N 1
ATOM 1053 C CA . ASP A 1 126 ? -17.561 -4.466 -8.605 1.00 84.12 126 ASP A CA 1
ATOM 1054 C C . ASP A 1 126 ? -16.427 -5.335 -9.177 1.00 84.12 126 ASP A C 1
ATOM 1056 O O . ASP A 1 126 ? -15.255 -4.951 -9.188 1.00 84.12 126 ASP A O 1
ATOM 1060 N N . ARG A 1 127 ? -16.773 -6.536 -9.654 1.00 77.06 127 ARG A N 1
ATOM 1061 C CA . ARG A 1 127 ? -15.815 -7.544 -10.142 1.00 77.06 127 ARG A CA 1
ATOM 1062 C C . ARG A 1 127 ? -14.979 -7.091 -11.346 1.00 77.06 127 ARG A C 1
ATOM 1064 O O . ARG A 1 127 ? -13.922 -7.666 -11.602 1.00 77.06 127 ARG A O 1
ATOM 1071 N N . ARG A 1 128 ? -15.461 -6.138 -12.144 1.00 73.75 128 ARG A N 1
ATOM 1072 C CA . ARG A 1 128 ? -14.881 -5.790 -13.451 1.00 73.75 128 ARG A CA 1
ATOM 1073 C C . ARG A 1 128 ? -14.194 -4.435 -13.461 1.00 73.75 128 ARG A C 1
ATOM 1075 O O . ARG A 1 128 ? -13.213 -4.292 -14.184 1.00 73.75 128 ARG A O 1
ATOM 1082 N N . SER A 1 129 ? -14.707 -3.449 -12.732 1.00 78.50 129 SER A N 1
ATOM 1083 C CA . SER A 1 129 ? -14.258 -2.065 -12.886 1.00 78.50 129 SER A CA 1
ATOM 1084 C C . SER A 1 129 ? -12.951 -1.759 -12.155 1.00 78.50 129 SER A C 1
ATOM 1086 O O . SER A 1 129 ? -12.176 -0.939 -12.644 1.00 78.50 129 SER A O 1
ATOM 1088 N N . GLY A 1 130 ? -12.727 -2.380 -10.990 1.00 84.50 130 GLY A N 1
ATOM 1089 C CA . GLY A 1 130 ? -11.694 -1.949 -10.047 1.00 84.50 130 GLY A CA 1
ATOM 1090 C C . GLY A 1 130 ? -11.887 -0.503 -9.572 1.00 84.50 130 GLY A C 1
ATOM 1091 O O . GLY A 1 130 ? -12.945 0.106 -9.780 1.00 84.50 130 GLY A O 1
ATOM 1092 N N . LEU A 1 131 ? -10.853 0.046 -8.934 1.00 90.19 131 LEU A N 1
ATOM 1093 C CA . LEU A 1 131 ? -10.808 1.428 -8.456 1.00 90.19 131 LEU A CA 1
ATOM 1094 C C . LEU A 1 131 ? -9.795 2.226 -9.277 1.00 90.19 131 LEU A C 1
ATOM 1096 O O . LEU A 1 131 ? -8.645 1.833 -9.408 1.00 90.19 131 LEU A O 1
ATOM 1100 N N . THR A 1 132 ? -10.208 3.384 -9.783 1.00 90.75 132 THR A N 1
ATOM 1101 C CA . THR A 1 132 ? -9.330 4.243 -10.585 1.00 90.75 132 THR A CA 1
ATOM 1102 C C . THR A 1 132 ? -8.524 5.188 -9.700 1.00 90.75 132 THR A C 1
ATOM 1104 O O . THR A 1 132 ? -9.071 5.857 -8.822 1.00 90.75 132 THR A O 1
ATOM 1107 N N . LEU A 1 133 ? -7.229 5.321 -9.982 1.00 92.62 133 LEU A N 1
ATOM 1108 C CA . LEU A 1 133 ? -6.370 6.290 -9.313 1.00 92.62 133 LEU A CA 1
ATOM 1109 C C . LEU A 1 133 ? -6.739 7.735 -9.678 1.00 92.62 133 LEU A C 1
ATOM 1111 O O . LEU A 1 133 ? -6.595 8.166 -10.825 1.00 92.62 133 LEU A O 1
ATOM 1115 N N . ASN A 1 134 ? -7.135 8.519 -8.673 1.00 93.62 134 ASN A N 1
ATOM 1116 C CA . ASN A 1 134 ? -7.422 9.951 -8.827 1.00 93.62 134 ASN A CA 1
ATOM 1117 C C . ASN A 1 134 ? -6.159 10.791 -9.073 1.00 93.62 134 ASN A C 1
ATOM 1119 O O . ASN A 1 134 ? -6.222 11.844 -9.715 1.00 93.62 134 ASN A O 1
ATOM 1123 N N . TRP A 1 135 ? -5.016 10.322 -8.575 1.00 93.75 135 TRP A N 1
ATOM 1124 C CA . TRP A 1 135 ? -3.709 10.948 -8.733 1.00 93.75 135 TRP A CA 1
ATOM 1125 C C . TRP A 1 135 ? -2.615 9.893 -8.883 1.00 93.75 135 TRP A C 1
ATOM 1127 O O . TRP A 1 135 ? -2.889 8.700 -8.775 1.00 93.75 135 TRP A O 1
ATOM 1137 N N . ARG A 1 136 ? -1.379 10.327 -9.140 1.00 92.88 136 ARG A N 1
ATOM 1138 C CA . ARG A 1 136 ? -0.234 9.417 -9.180 1.00 92.88 136 ARG A CA 1
ATOM 1139 C C . ARG A 1 136 ? -0.055 8.732 -7.834 1.00 92.88 136 ARG A C 1
ATOM 1141 O O . ARG A 1 136 ? -0.116 9.387 -6.794 1.00 92.88 136 ARG A O 1
ATOM 1148 N N . LEU A 1 137 ? 0.183 7.427 -7.870 1.00 92.19 137 LEU A N 1
ATOM 1149 C CA . LEU A 1 137 ? 0.370 6.614 -6.677 1.00 92.19 137 LEU A CA 1
ATOM 1150 C C . LEU A 1 137 ? 1.830 6.193 -6.561 1.00 92.19 137 LEU A C 1
ATOM 1152 O O . LEU A 1 137 ? 2.348 5.471 -7.411 1.00 92.19 137 LEU A O 1
ATOM 1156 N N . ALA A 1 138 ? 2.471 6.609 -5.478 1.00 89.06 138 ALA A N 1
ATOM 1157 C CA . ALA A 1 138 ? 3.772 6.097 -5.088 1.00 89.06 138 ALA A CA 1
ATOM 1158 C C . ALA A 1 138 ? 3.586 4.958 -4.080 1.00 89.06 138 ALA A C 1
ATOM 1160 O O . ALA A 1 138 ? 2.797 5.084 -3.143 1.00 89.06 138 ALA A O 1
ATOM 1161 N N . ILE A 1 139 ? 4.294 3.845 -4.269 1.00 85.75 139 ILE A N 1
ATOM 1162 C CA . ILE A 1 139 ? 4.166 2.650 -3.425 1.00 85.75 139 ILE A CA 1
ATOM 1163 C C . ILE A 1 139 ? 5.554 2.284 -2.929 1.00 85.75 139 ILE A C 1
ATOM 1165 O O . ILE A 1 139 ? 6.444 2.104 -3.746 1.00 85.75 139 ILE A O 1
ATOM 1169 N N . ASN A 1 140 ? 5.716 2.085 -1.619 1.00 78.69 140 ASN A N 1
ATOM 1170 C CA . ASN A 1 140 ? 6.995 1.695 -1.013 1.00 78.69 140 ASN A CA 1
ATOM 1171 C C . ASN A 1 140 ? 8.092 2.787 -1.073 1.00 78.69 140 ASN A C 1
ATOM 1173 O O . ASN A 1 140 ? 9.281 2.487 -1.167 1.00 78.69 140 ASN A O 1
ATOM 1177 N N . LEU A 1 141 ? 7.705 4.067 -0.979 1.00 71.06 141 LEU A N 1
ATOM 1178 C CA . LEU A 1 141 ? 8.645 5.171 -0.753 1.00 71.06 141 LEU A CA 1
ATOM 1179 C C . LEU A 1 141 ? 9.194 5.096 0.677 1.00 71.06 141 LEU A C 1
ATOM 1181 O O . LEU A 1 141 ? 8.529 5.524 1.615 1.00 71.06 141 LEU A O 1
ATOM 1185 N N . GLY A 1 142 ? 10.389 4.535 0.854 1.00 56.66 142 GLY A N 1
ATOM 1186 C CA . GLY A 1 142 ? 11.038 4.460 2.170 1.00 56.66 142 GLY A CA 1
ATOM 1187 C C . GLY A 1 142 ? 11.870 3.204 2.408 1.00 56.66 142 GLY A C 1
ATOM 1188 O O . GLY A 1 142 ? 12.632 3.167 3.370 1.00 56.66 142 GLY A O 1
ATOM 1189 N N . ALA A 1 143 ? 11.775 2.203 1.530 1.00 50.53 143 ALA A N 1
ATOM 1190 C CA . ALA A 1 143 ? 12.693 1.073 1.528 1.00 50.53 143 ALA A CA 1
ATOM 1191 C C . ALA A 1 143 ? 14.053 1.569 0.993 1.00 50.53 143 ALA A C 1
ATOM 1193 O O . ALA A 1 143 ? 14.291 1.724 -0.205 1.00 50.53 143 ALA A O 1
ATOM 1194 N N . ALA A 1 144 ? 14.871 2.055 1.925 1.00 37.81 144 ALA A N 1
ATOM 1195 C CA . ALA A 1 144 ? 16.121 2.731 1.644 1.00 37.81 144 ALA A CA 1
ATOM 1196 C C . ALA A 1 144 ? 17.203 1.707 1.297 1.00 37.81 144 ALA A C 1
ATOM 1198 O O . ALA A 1 144 ? 17.953 1.238 2.150 1.00 37.81 144 ALA A O 1
ATOM 1199 N N . SER A 1 145 ? 17.356 1.437 0.009 1.00 41.28 145 SER A N 1
ATOM 1200 C CA . SER A 1 145 ? 18.686 1.280 -0.562 1.00 41.28 145 SER A CA 1
ATOM 1201 C C . SER A 1 145 ? 18.700 1.909 -1.950 1.00 41.28 145 SER A C 1
ATOM 1203 O O . SER A 1 145 ? 17.688 1.932 -2.643 1.00 41.28 145 SER A O 1
ATOM 1205 N N . VAL A 1 146 ? 19.864 2.390 -2.381 1.00 40.09 146 VAL A N 1
ATOM 1206 C CA . VAL A 1 146 ? 20.123 2.895 -3.745 1.00 40.09 146 VAL A CA 1
ATOM 1207 C C . VAL A 1 146 ? 19.710 1.879 -4.838 1.00 40.09 146 VAL A C 1
ATOM 1209 O O . VAL A 1 146 ? 19.609 2.238 -6.007 1.00 40.09 146 VAL A O 1
ATOM 1212 N N . TYR A 1 147 ? 19.449 0.622 -4.455 1.00 40.72 147 TYR A N 1
ATOM 1213 C CA . TYR A 1 147 ? 19.116 -0.511 -5.314 1.00 40.72 147 TYR A CA 1
ATOM 1214 C C . TYR A 1 147 ? 17.632 -0.899 -5.336 1.00 40.72 147 TYR A C 1
ATOM 1216 O O . TYR A 1 147 ? 17.259 -1.732 -6.158 1.00 40.72 147 TYR A O 1
ATOM 1224 N N . GLU A 1 148 ? 16.790 -0.365 -4.447 1.00 50.78 148 GLU A N 1
ATOM 1225 C CA . GLU A 1 148 ? 15.368 -0.718 -4.433 1.00 50.78 148 GLU A CA 1
ATOM 1226 C C . GLU A 1 148 ? 14.580 0.253 -5.307 1.00 50.78 148 GLU A C 1
ATOM 1228 O O . GLU A 1 148 ? 14.585 1.471 -5.102 1.00 50.78 148 GLU A O 1
ATOM 1233 N N . THR A 1 149 ? 13.881 -0.288 -6.305 1.00 54.84 149 THR A N 1
ATOM 1234 C CA . THR A 1 149 ? 12.855 0.477 -7.002 1.00 54.84 149 THR A CA 1
ATOM 1235 C C . THR A 1 149 ? 11.866 1.043 -5.992 1.00 54.84 149 THR A C 1
ATOM 1237 O O . THR A 1 149 ? 11.251 0.334 -5.198 1.00 54.84 149 THR A O 1
ATOM 1240 N N . SER A 1 150 ? 11.647 2.352 -6.078 1.00 66.38 150 SER A N 1
ATOM 1241 C CA . SER A 1 150 ? 10.637 3.104 -5.322 1.00 66.38 150 SER A CA 1
ATOM 1242 C C . SER A 1 150 ? 9.190 2.728 -5.674 1.00 66.38 150 SER A C 1
ATOM 1244 O O . SER A 1 150 ? 8.264 3.469 -5.357 1.00 66.38 150 SER A O 1
ATOM 1246 N N . LEU A 1 151 ? 9.002 1.599 -6.363 1.00 79.00 151 LEU A N 1
ATOM 1247 C CA . LEU A 1 151 ? 7.732 1.039 -6.776 1.00 79.00 151 LEU A CA 1
ATOM 1248 C C . LEU A 1 151 ? 7.802 -0.485 -6.669 1.00 79.00 151 LEU A C 1
ATOM 1250 O O . LEU A 1 151 ? 8.617 -1.133 -7.319 1.00 79.00 151 LEU A O 1
ATOM 1254 N N . LEU A 1 152 ? 6.913 -1.064 -5.870 1.00 83.88 152 LEU A N 1
ATOM 1255 C CA . LEU A 1 152 ? 6.899 -2.498 -5.607 1.00 83.88 152 LEU A CA 1
ATOM 1256 C C . LEU A 1 152 ? 6.294 -3.286 -6.778 1.00 83.88 152 LEU A C 1
ATOM 1258 O O . LEU A 1 152 ? 5.088 -3.225 -7.015 1.00 83.88 152 LEU A O 1
ATOM 1262 N N . PHE A 1 153 ? 7.114 -4.077 -7.474 1.00 86.88 153 PHE A N 1
ATOM 1263 C CA . PHE A 1 153 ? 6.660 -4.946 -8.563 1.00 86.88 153 PHE A CA 1
ATOM 1264 C C . PHE A 1 153 ? 6.291 -6.354 -8.091 1.00 86.88 153 PHE A C 1
ATOM 1266 O O . PHE A 1 153 ? 7.018 -7.013 -7.343 1.00 86.88 153 PHE A O 1
ATOM 1273 N N . HIS A 1 154 ? 5.196 -6.885 -8.629 1.00 86.88 154 HIS A N 1
ATOM 1274 C CA . HIS A 1 154 ? 4.859 -8.291 -8.503 1.00 86.88 154 HIS A CA 1
ATOM 1275 C C . HIS A 1 154 ? 5.842 -9.124 -9.334 1.00 86.88 154 HIS A C 1
ATOM 1277 O O . HIS A 1 154 ? 5.867 -9.040 -10.567 1.00 86.88 154 HIS A O 1
ATOM 1283 N N . ARG A 1 155 ? 6.623 -9.980 -8.665 1.00 81.94 155 ARG A N 1
ATOM 1284 C CA . ARG A 1 155 ? 7.771 -10.691 -9.263 1.00 81.94 155 ARG A CA 1
ATOM 1285 C C . ARG A 1 155 ? 7.439 -11.460 -10.540 1.00 81.94 155 ARG A C 1
ATOM 1287 O O . ARG A 1 155 ? 8.245 -11.470 -11.462 1.00 81.94 155 ARG A O 1
ATOM 1294 N N . ASN A 1 156 ? 6.257 -12.070 -10.601 1.00 82.19 156 ASN A N 1
ATOM 1295 C CA . ASN A 1 156 ? 5.872 -12.946 -11.715 1.00 82.19 156 ASN A CA 1
ATOM 1296 C C . ASN A 1 156 ? 5.119 -12.229 -12.842 1.00 82.19 156 ASN A C 1
ATOM 1298 O O . ASN A 1 156 ? 4.925 -12.817 -13.899 1.00 82.19 156 ASN A O 1
ATOM 1302 N N . TYR A 1 157 ? 4.645 -11.003 -12.608 1.00 82.19 157 TYR A N 1
ATOM 1303 C CA . TYR A 1 157 ? 3.768 -10.299 -13.554 1.00 82.19 157 TYR A CA 1
ATOM 1304 C C . TYR A 1 157 ? 4.363 -8.976 -14.027 1.00 82.19 157 TYR A C 1
ATOM 1306 O O . TYR A 1 157 ? 3.856 -8.407 -14.984 1.00 82.19 157 TYR A O 1
ATOM 1314 N N . SER A 1 158 ? 5.418 -8.483 -13.367 1.00 85.75 158 SER A N 1
ATOM 1315 C CA . SER A 1 158 ? 6.058 -7.201 -13.679 1.00 85.75 158 SER A CA 1
ATOM 1316 C C . SER A 1 158 ? 5.073 -6.028 -13.714 1.00 85.75 158 SER A C 1
ATOM 1318 O O . SER A 1 158 ? 5.255 -5.072 -14.462 1.00 85.75 158 SER A O 1
ATOM 1320 N N . VAL A 1 159 ? 4.045 -6.101 -12.868 1.00 87.94 159 VAL A N 1
ATOM 1321 C CA . VAL A 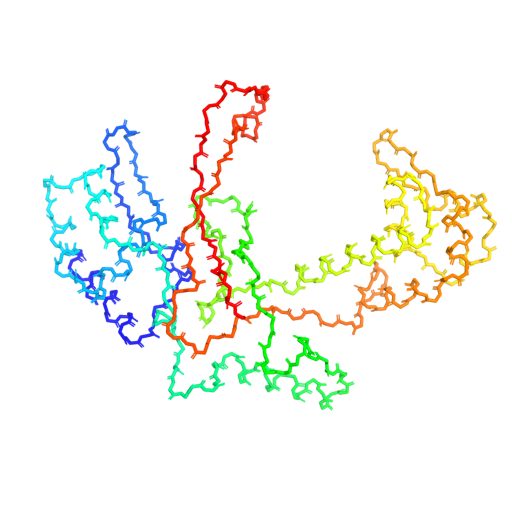1 159 ? 3.104 -5.013 -12.593 1.00 87.94 159 VAL A CA 1
ATOM 1322 C C . VAL A 1 159 ? 3.330 -4.506 -11.172 1.00 87.94 159 VAL A C 1
ATOM 1324 O O . VAL A 1 159 ? 3.665 -5.317 -10.305 1.00 87.94 159 VAL A O 1
ATOM 1327 N N . PRO A 1 160 ? 3.166 -3.205 -10.906 1.00 90.12 160 PRO A N 1
ATOM 1328 C CA . PRO A 1 160 ? 3.135 -2.696 -9.549 1.00 90.12 160 PRO A CA 1
ATOM 1329 C C . PRO A 1 160 ? 1.907 -3.244 -8.823 1.00 90.12 160 PRO A C 1
ATOM 1331 O O . PRO A 1 160 ? 0.921 -3.593 -9.469 1.00 90.12 160 PRO A O 1
ATOM 1334 N N . TYR A 1 161 ? 1.954 -3.331 -7.500 1.00 91.06 161 TYR A N 1
ATOM 1335 C CA . TYR A 1 161 ? 0.793 -3.724 -6.702 1.00 91.06 161 TYR A CA 1
ATOM 1336 C C . TYR A 1 161 ? 0.792 -3.018 -5.352 1.00 91.06 161 TYR A C 1
ATOM 1338 O O . TYR A 1 161 ? 1.847 -2.635 -4.846 1.00 91.06 161 TYR A O 1
ATOM 1346 N N . ILE A 1 162 ? -0.393 -2.857 -4.766 1.00 93.00 162 ILE A N 1
ATOM 1347 C CA . ILE A 1 162 ? -0.541 -2.398 -3.383 1.00 93.00 162 ILE A CA 1
ATOM 1348 C C . ILE A 1 162 ? -0.607 -3.646 -2.500 1.00 93.00 162 ILE A C 1
ATOM 1350 O O . ILE A 1 162 ? -1.518 -4.454 -2.695 1.00 93.00 162 ILE A O 1
ATOM 1354 N N . PRO A 1 163 ? 0.310 -3.825 -1.535 1.00 93.06 163 PRO A N 1
ATOM 1355 C CA . PRO A 1 163 ? 0.245 -4.956 -0.620 1.00 93.06 163 PRO A CA 1
ATOM 1356 C C . PRO A 1 163 ? -1.082 -5.011 0.138 1.00 93.06 163 PRO A C 1
ATOM 1358 O O . PRO A 1 163 ? -1.539 -3.994 0.666 1.00 93.06 163 PRO A O 1
ATOM 1361 N N . GLY A 1 164 ? -1.656 -6.202 0.290 1.00 93.56 164 GLY A N 1
ATOM 1362 C CA . GLY A 1 164 ? -2.869 -6.410 1.083 1.00 93.56 164 GLY A CA 1
ATOM 1363 C C . GLY A 1 164 ? -2.695 -5.985 2.545 1.00 93.56 164 GLY A C 1
ATOM 1364 O O . GLY A 1 164 ? -3.635 -5.509 3.178 1.00 93.56 164 GLY A O 1
ATOM 1365 N N . SER A 1 165 ? -1.468 -6.047 3.073 1.00 93.56 165 SER A N 1
ATOM 1366 C CA . SER A 1 165 ? -1.117 -5.496 4.388 1.00 93.56 165 SER A CA 1
ATOM 1367 C C . SER A 1 165 ? -1.234 -3.970 4.454 1.00 93.56 165 SER A C 1
ATOM 1369 O O . SER A 1 165 ? -1.681 -3.447 5.473 1.00 93.56 165 SER A O 1
ATOM 1371 N N . ALA A 1 166 ? -0.887 -3.255 3.380 1.00 93.50 166 ALA A N 1
ATOM 1372 C CA . ALA A 1 166 ? -1.045 -1.805 3.295 1.00 93.50 166 ALA A CA 1
ATOM 1373 C C . ALA A 1 166 ? -2.528 -1.421 3.203 1.00 93.50 166 ALA A C 1
ATOM 1375 O O . ALA A 1 166 ? -2.965 -0.516 3.915 1.00 93.50 166 ALA A O 1
ATOM 1376 N N . VAL A 1 167 ? -3.315 -2.162 2.410 1.00 93.94 167 VAL A N 1
ATOM 1377 C CA . VAL A 1 167 ? -4.781 -2.009 2.355 1.00 93.94 167 VAL A CA 1
ATOM 1378 C C . VAL A 1 167 ? -5.387 -2.243 3.742 1.00 93.94 167 VAL A C 1
ATOM 1380 O O . VAL A 1 167 ? -6.095 -1.385 4.263 1.00 93.94 167 VAL A O 1
ATOM 1383 N N . LYS A 1 168 ? -5.030 -3.350 4.404 1.00 95.75 168 LYS A N 1
ATOM 1384 C CA . LYS A 1 168 ? -5.463 -3.648 5.776 1.00 95.75 168 LYS A CA 1
ATOM 1385 C C . LYS A 1 168 ? -5.099 -2.524 6.748 1.00 95.75 168 LYS A C 1
ATOM 1387 O O . LYS A 1 168 ? -5.927 -2.139 7.570 1.00 95.75 168 LYS A O 1
ATOM 1392 N N . GLY A 1 169 ? -3.872 -2.010 6.663 1.00 95.19 169 GLY A N 1
ATOM 1393 C CA . GLY A 1 169 ? -3.367 -0.945 7.527 1.00 95.19 169 GLY A CA 1
ATOM 1394 C C . GLY A 1 169 ? -4.176 0.344 7.402 1.00 95.19 169 GLY A C 1
ATOM 1395 O O . GLY A 1 169 ? -4.645 0.864 8.414 1.00 95.19 169 GLY A O 1
ATOM 1396 N N . VAL A 1 170 ? -4.408 0.821 6.173 1.00 95.38 170 VAL A N 1
ATOM 1397 C CA . VAL A 1 170 ? -5.182 2.054 5.952 1.00 95.38 170 VAL A CA 1
ATOM 1398 C C . VAL A 1 170 ? -6.651 1.884 6.347 1.00 95.38 170 VAL A C 1
ATOM 1400 O O . VAL A 1 170 ? -7.212 2.778 6.979 1.00 95.38 170 VAL A O 1
ATOM 1403 N N . THR A 1 171 ? -7.266 0.728 6.074 1.00 95.69 171 THR A N 1
ATOM 1404 C CA . THR A 1 171 ? -8.651 0.457 6.496 1.00 95.69 171 THR A CA 1
ATOM 1405 C C . THR A 1 171 ? -8.765 0.371 8.020 1.00 95.69 171 THR A C 1
ATOM 1407 O O . THR A 1 171 ? -9.708 0.918 8.592 1.00 95.69 171 THR A O 1
ATOM 1410 N N . ARG A 1 172 ? -7.796 -0.256 8.704 1.00 96.19 172 ARG A N 1
ATOM 1411 C CA . ARG A 1 172 ? -7.760 -0.306 10.176 1.00 96.19 172 ARG A CA 1
ATOM 1412 C C . ARG A 1 172 ? -7.621 1.090 10.769 1.00 96.19 172 ARG A C 1
ATOM 1414 O O . ARG A 1 172 ? -8.358 1.431 11.690 1.00 96.19 172 ARG A O 1
ATOM 1421 N N . HIS A 1 173 ? -6.716 1.901 10.225 1.00 95.88 173 HIS A N 1
ATOM 1422 C CA . HIS A 1 173 ? -6.522 3.276 10.676 1.00 95.88 173 HIS A CA 1
ATOM 1423 C C . HIS A 1 173 ? -7.780 4.127 10.466 1.00 95.88 173 HIS A C 1
ATOM 1425 O O . HIS A 1 173 ? -8.205 4.839 11.372 1.00 95.88 173 HIS A O 1
ATOM 1431 N N . TRP A 1 174 ? -8.450 3.985 9.320 1.00 96.12 174 TRP A N 1
ATOM 1432 C CA . TRP A 1 174 ? -9.739 4.635 9.081 1.00 96.12 174 TRP A CA 1
ATOM 1433 C C . TRP A 1 174 ? -10.803 4.221 10.109 1.00 96.12 174 TRP A C 1
ATOM 1435 O O . TRP A 1 174 ? -11.517 5.081 10.621 1.00 96.12 174 TRP A O 1
ATOM 1445 N N . ALA A 1 175 ? -10.882 2.935 10.471 1.00 95.56 175 ALA A N 1
ATOM 1446 C CA . ALA A 1 175 ? -11.819 2.457 11.489 1.00 95.56 175 ALA A CA 1
ATOM 1447 C C . ALA A 1 175 ? -11.535 3.060 12.879 1.00 95.56 175 ALA A C 1
ATOM 1449 O O . ALA A 1 175 ? -12.473 3.443 13.578 1.00 95.56 175 ALA A O 1
ATOM 1450 N N . ILE A 1 176 ? -10.258 3.200 13.256 1.00 95.06 176 ILE A N 1
ATOM 1451 C CA . ILE A 1 176 ? -9.827 3.883 14.489 1.00 95.06 176 ILE A CA 1
ATOM 1452 C C . ILE A 1 176 ? -10.289 5.345 14.483 1.00 95.06 176 ILE A C 1
ATOM 1454 O O . ILE A 1 176 ? -10.916 5.794 15.443 1.00 95.06 176 ILE A O 1
ATOM 1458 N N . LEU A 1 177 ? -10.030 6.073 13.392 1.00 94.94 177 LEU A N 1
ATOM 1459 C CA . LEU A 1 177 ? -10.429 7.477 13.260 1.00 94.94 177 LEU A CA 1
ATOM 1460 C C . LEU A 1 177 ? -11.949 7.640 13.315 1.00 94.94 177 LEU A C 1
ATOM 1462 O O . LEU A 1 177 ? -12.442 8.515 14.018 1.00 94.94 177 LEU A O 1
ATOM 1466 N N . LYS A 1 178 ? -12.705 6.764 12.645 1.00 94.31 178 LYS A N 1
ATOM 1467 C CA . LYS A 1 178 ? -14.173 6.792 12.697 1.00 94.31 178 LYS A CA 1
ATOM 1468 C C . LYS A 1 178 ? -14.708 6.519 14.092 1.00 94.31 178 LYS A C 1
ATOM 1470 O O . LYS A 1 178 ? -15.617 7.211 14.538 1.00 94.31 178 LYS A O 1
ATOM 1475 N N . PHE A 1 179 ? -14.130 5.548 14.794 1.00 94.00 179 PHE A N 1
ATOM 1476 C CA . PHE A 1 179 ? -14.494 5.268 16.179 1.00 94.00 179 PHE A CA 1
ATOM 1477 C C . PHE A 1 179 ? -14.229 6.483 17.084 1.00 94.00 179 PHE A C 1
ATOM 1479 O O . PHE A 1 179 ? -15.078 6.843 17.896 1.00 94.00 179 PHE A O 1
ATOM 1486 N N . PHE A 1 180 ? -13.079 7.141 16.914 1.00 94.38 180 PHE A N 1
ATOM 1487 C CA . PHE A 1 180 ? -12.715 8.358 17.641 1.00 94.38 180 PHE A CA 1
ATOM 1488 C C . PHE A 1 180 ? -13.669 9.533 17.348 1.00 94.38 180 PHE A C 1
ATOM 1490 O O . PHE A 1 180 ? -14.167 10.171 18.278 1.00 94.38 180 PHE A O 1
ATOM 1497 N N . GLU A 1 181 ? -13.968 9.791 16.071 1.00 93.69 181 GLU A N 1
ATOM 1498 C CA . GLU A 1 181 ? -14.893 10.847 15.632 1.00 93.69 181 GLU A CA 1
ATOM 1499 C C . GLU A 1 181 ? -16.306 10.636 16.198 1.00 93.69 181 GLU A C 1
ATOM 1501 O O . GLU A 1 181 ? -16.916 11.564 16.734 1.00 93.69 181 GLU A O 1
ATOM 1506 N N . GLU A 1 182 ? -16.830 9.411 16.121 1.00 95.12 182 GLU A N 1
ATOM 1507 C CA . GLU A 1 182 ? -18.169 9.075 16.616 1.00 95.12 182 GLU A CA 1
ATOM 1508 C C . GLU A 1 182 ? -18.277 9.137 18.144 1.00 95.12 182 GLU A C 1
ATOM 1510 O O . GLU A 1 182 ? -19.327 9.520 18.669 1.00 95.12 182 GLU A O 1
ATOM 1515 N N . ALA A 1 183 ? -17.190 8.833 18.861 1.00 94.00 183 ALA A N 1
ATOM 1516 C CA . ALA A 1 183 ? -17.107 9.014 20.308 1.00 94.00 183 ALA A CA 1
ATOM 1517 C C . ALA A 1 183 ? -17.148 10.496 20.729 1.00 94.00 183 ALA A C 1
ATOM 1519 O O . ALA A 1 183 ? -17.351 10.792 21.910 1.00 94.00 183 ALA A O 1
ATOM 1520 N N . LYS A 1 184 ? -16.994 11.432 19.778 1.00 93.31 184 LYS A N 1
ATOM 1521 C CA . LYS A 1 184 ? -16.956 12.887 20.008 1.00 93.31 184 LYS A CA 1
ATOM 1522 C C . LYS A 1 184 ? -15.889 13.286 21.033 1.00 93.31 184 LYS A C 1
ATOM 1524 O O . LYS A 1 184 ? -16.102 14.195 21.848 1.00 93.31 184 LYS A O 1
ATOM 1529 N N . CYS A 1 185 ? -14.762 12.577 21.010 1.00 88.19 185 CYS A N 1
ATOM 1530 C CA . CYS A 1 185 ? -13.580 12.918 21.789 1.00 88.19 185 CYS A CA 1
ATOM 1531 C C . CYS A 1 185 ? -12.975 14.227 21.264 1.00 88.19 185 CYS A C 1
ATOM 1533 O O . CYS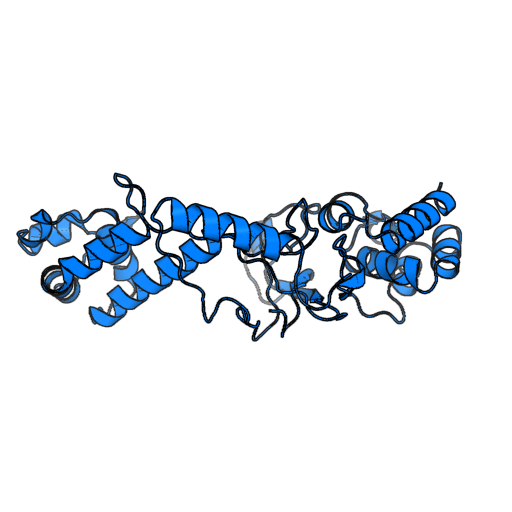 A 1 185 ? -12.913 14.455 20.060 1.00 88.19 185 CYS A O 1
ATOM 1535 N N . GLU A 1 186 ? -12.535 15.096 22.172 1.00 88.50 186 GLU A N 1
ATOM 1536 C CA . GLU A 1 186 ? -11.945 16.396 21.812 1.00 88.50 186 GLU A CA 1
ATOM 1537 C C . GLU A 1 186 ? -10.419 16.319 21.729 1.00 88.50 186 GLU A C 1
ATOM 1539 O O . GLU A 1 186 ? -9.795 16.985 20.905 1.00 88.50 186 GLU A O 1
ATOM 1544 N N . ASN A 1 187 ? -9.810 15.481 22.569 1.00 92.56 187 ASN A N 1
ATOM 1545 C CA . ASN A 1 187 ? -8.371 15.306 22.596 1.00 92.56 187 ASN A CA 1
ATOM 1546 C C . ASN A 1 187 ? -7.935 14.258 21.563 1.00 92.56 187 ASN A C 1
ATOM 1548 O O . ASN A 1 187 ? -8.134 13.062 21.772 1.00 92.56 187 ASN A O 1
ATOM 1552 N N . TRP A 1 188 ? -7.282 14.701 20.486 1.00 92.25 188 TRP A N 1
ATOM 1553 C CA . TRP A 1 188 ? -6.768 13.836 19.413 1.00 92.25 188 TRP A CA 1
ATOM 1554 C C . TRP A 1 188 ? -5.796 12.757 19.905 1.00 92.25 188 TRP A C 1
ATOM 1556 O O . TRP A 1 188 ? -5.658 11.699 19.294 1.00 92.25 188 TRP A O 1
ATOM 1566 N N . GLU A 1 189 ? -5.139 12.989 21.040 1.00 91.94 189 GLU A N 1
ATOM 1567 C CA . GLU A 1 189 ? -4.222 12.022 21.635 1.00 91.94 189 GLU A CA 1
ATOM 1568 C C . GLU A 1 189 ? -4.942 10.757 22.135 1.00 91.94 189 GLU A C 1
ATOM 1570 O O . GLU A 1 189 ? -4.329 9.689 22.212 1.00 91.94 189 GLU A O 1
ATOM 1575 N N . GLU A 1 190 ? -6.253 10.827 22.408 1.00 94.44 190 GLU A N 1
ATOM 1576 C CA . GLU A 1 190 ? -7.060 9.660 22.793 1.00 94.44 190 GLU A CA 1
ATOM 1577 C C . GLU A 1 190 ? -7.207 8.625 21.666 1.00 94.44 190 GLU A C 1
ATOM 1579 O O . GLU A 1 190 ? -7.648 7.511 21.944 1.00 94.44 190 GLU A O 1
ATOM 1584 N N . ILE A 1 191 ? -6.777 8.912 20.429 1.00 95.06 191 ILE A N 1
ATOM 1585 C CA . ILE A 1 191 ? -6.644 7.896 19.368 1.00 95.06 191 ILE A CA 1
ATOM 1586 C C . ILE A 1 191 ? -5.807 6.704 19.851 1.00 95.06 191 ILE A C 1
ATOM 1588 O O . ILE A 1 191 ? -6.186 5.558 19.628 1.00 95.06 191 ILE A O 1
ATOM 1592 N N . SER A 1 192 ? -4.735 6.959 20.602 1.00 94.75 192 SER A N 1
ATOM 1593 C CA . SER A 1 192 ? -3.899 5.905 21.193 1.00 94.75 192 SER A CA 1
ATOM 1594 C C . SER A 1 192 ? -4.667 5.015 22.188 1.00 94.75 192 SER A C 1
ATOM 1596 O O . SER A 1 192 ? -4.454 3.803 22.268 1.00 94.75 192 SER A O 1
ATOM 1598 N N . CYS A 1 193 ? -5.629 5.592 22.915 1.00 95.88 193 CYS A N 1
ATOM 1599 C CA . CYS A 1 193 ? -6.547 4.844 23.771 1.00 95.88 193 CYS A CA 1
ATOM 1600 C C . CYS A 1 193 ? -7.538 4.023 22.934 1.00 95.88 193 CYS A C 1
ATOM 1602 O O . CYS A 1 193 ? -7.810 2.875 23.281 1.00 95.88 193 CYS A O 1
ATOM 1604 N N . VAL A 1 194 ? -8.060 4.580 21.834 1.00 95.81 194 VAL A N 1
ATOM 1605 C CA . VAL A 1 194 ? -8.955 3.870 20.902 1.00 95.81 194 VAL A CA 1
ATOM 1606 C C . VAL A 1 194 ? -8.257 2.658 20.291 1.00 95.81 194 VAL A C 1
ATOM 1608 O O . VAL A 1 194 ? -8.824 1.569 20.304 1.00 95.81 194 VAL A O 1
ATOM 1611 N N . GLU A 1 195 ? -7.019 2.806 19.822 1.00 95.12 195 GLU A N 1
ATOM 1612 C CA . GLU A 1 195 ? -6.212 1.692 19.307 1.00 95.12 195 GLU A CA 1
ATOM 1613 C C . GLU A 1 195 ? -6.090 0.573 20.339 1.00 95.12 195 GLU A C 1
ATOM 1615 O O . GLU A 1 195 ? -6.393 -0.589 20.051 1.00 95.12 195 GLU A O 1
ATOM 1620 N N . LYS A 1 196 ? -5.744 0.942 21.575 1.00 95.19 196 LYS A N 1
ATOM 1621 C CA . LYS A 1 196 ? -5.622 0.001 22.686 1.00 95.19 196 LYS A CA 1
ATOM 1622 C C . LYS A 1 196 ? -6.946 -0.686 23.026 1.00 95.19 196 LYS A C 1
ATOM 1624 O O . LYS A 1 196 ? -6.933 -1.878 23.339 1.00 95.19 196 LYS A O 1
ATOM 1629 N N . ILE A 1 197 ? -8.070 0.032 22.971 1.00 95.38 197 ILE A N 1
ATOM 1630 C CA . ILE A 1 197 ? -9.421 -0.522 23.157 1.00 95.38 197 ILE A CA 1
ATOM 1631 C C . ILE A 1 197 ? -9.720 -1.542 22.059 1.00 95.38 197 ILE A C 1
ATOM 1633 O O . ILE A 1 197 ? -10.050 -2.686 22.362 1.00 95.38 197 ILE A O 1
ATOM 1637 N N . LEU A 1 198 ? -9.565 -1.158 20.792 1.00 94.69 198 LEU A N 1
ATOM 1638 C CA . LEU A 1 198 ? -9.854 -2.033 19.657 1.00 94.69 198 LEU A CA 1
ATOM 1639 C C . LEU A 1 198 ? -8.952 -3.273 19.649 1.00 94.69 198 LEU A C 1
ATOM 1641 O O . LEU A 1 198 ? -9.370 -4.323 19.178 1.00 94.69 198 LEU A O 1
ATOM 1645 N N . GLU A 1 199 ? -7.742 -3.201 20.198 1.00 92.69 199 GLU A N 1
ATOM 1646 C CA . GLU A 1 199 ? -6.844 -4.354 20.283 1.00 92.69 199 GLU A CA 1
ATOM 1647 C C . GLU A 1 199 ? -7.120 -5.281 21.477 1.00 92.69 199 GLU A C 1
ATOM 1649 O O . GLU A 1 199 ? -6.976 -6.495 21.337 1.00 92.69 199 GLU A O 1
ATOM 1654 N N . ASN A 1 200 ? -7.524 -4.742 22.634 1.00 93.00 200 ASN A N 1
ATOM 1655 C CA . ASN A 1 200 ? -7.493 -5.485 23.904 1.00 93.00 200 ASN A CA 1
ATOM 1656 C C . ASN A 1 200 ? -8.847 -5.632 24.610 1.00 93.00 200 ASN A C 1
ATOM 1658 O O . ASN A 1 200 ? -8.916 -6.304 25.643 1.00 93.00 200 ASN A O 1
ATOM 1662 N N . ALA A 1 201 ? -9.905 -4.992 24.110 1.00 93.94 201 ALA A N 1
ATOM 1663 C CA . ALA A 1 201 ? -11.204 -5.052 24.762 1.00 93.94 201 ALA A CA 1
ATOM 1664 C C . ALA A 1 201 ? -11.869 -6.418 24.665 1.00 93.94 201 ALA A C 1
ATOM 1666 O O . ALA A 1 201 ? -11.870 -7.045 23.607 1.00 93.94 201 ALA A O 1
ATOM 1667 N N . SER A 1 202 ? -12.460 -6.838 25.785 1.00 91.75 202 SER A N 1
ATOM 1668 C CA . SER A 1 202 ? -13.309 -8.020 25.898 1.00 91.75 202 SER A CA 1
ATOM 1669 C C . SER A 1 202 ? -14.761 -7.628 26.185 1.00 91.75 202 SER A C 1
ATOM 1671 O O . SER A 1 202 ? -15.056 -6.516 26.627 1.00 91.75 202 SER A O 1
ATOM 1673 N N . GLU A 1 203 ? -15.691 -8.563 25.979 1.00 88.06 203 GLU A N 1
ATOM 1674 C CA . GLU A 1 203 ? -17.116 -8.349 26.279 1.00 88.06 203 GLU A CA 1
ATOM 1675 C C . GLU A 1 203 ? -17.369 -8.066 27.773 1.00 88.06 203 GLU A C 1
ATOM 1677 O O . GLU A 1 203 ? -18.305 -7.350 28.134 1.00 88.06 203 GLU A O 1
ATOM 1682 N N . GLU A 1 204 ? -16.512 -8.579 28.658 1.00 91.44 204 GLU A N 1
ATOM 1683 C CA . GLU A 1 204 ? -16.613 -8.355 30.102 1.00 91.44 204 GLU A CA 1
ATOM 1684 C C . GLU A 1 204 ? -16.306 -6.907 30.495 1.00 91.44 204 GLU A C 1
ATOM 1686 O O . GLU A 1 204 ? -16.851 -6.405 31.483 1.00 91.44 204 GLU A O 1
ATOM 1691 N N . ASP A 1 205 ? -15.500 -6.202 29.698 1.00 93.81 205 ASP A N 1
ATOM 1692 C CA . ASP A 1 205 ? -15.072 -4.839 30.005 1.00 93.81 205 ASP A CA 1
ATOM 1693 C C . ASP A 1 205 ? -16.221 -3.828 29.987 1.00 93.81 205 ASP A C 1
ATOM 1695 O O . ASP A 1 205 ? -16.136 -2.773 30.617 1.00 93.81 205 ASP A O 1
ATOM 1699 N N . VAL A 1 206 ? -17.340 -4.163 29.339 1.00 93.44 206 VAL A N 1
ATOM 1700 C CA . VAL A 1 206 ? -18.580 -3.368 29.368 1.00 93.44 206 VAL A CA 1
ATOM 1701 C C . VAL A 1 206 ? -19.101 -3.199 30.800 1.00 93.44 206 VAL A C 1
ATOM 1703 O O . VAL A 1 206 ? -19.767 -2.210 31.122 1.00 93.44 206 VAL A O 1
ATOM 1706 N N . LYS A 1 207 ? -18.769 -4.130 31.699 1.00 95.06 207 LYS A N 1
ATOM 1707 C CA . LYS A 1 207 ? -19.161 -4.083 33.112 1.00 95.06 207 LYS A CA 1
ATOM 1708 C C . LYS A 1 207 ? -18.211 -3.242 33.966 1.00 95.06 207 LYS A C 1
ATOM 1710 O O . LYS A 1 207 ? -18.568 -2.921 35.097 1.00 95.06 207 LYS A O 1
ATOM 1715 N N . LEU A 1 208 ? -17.037 -2.855 33.457 1.00 95.62 208 LEU A N 1
ATOM 1716 C CA . LEU A 1 208 ? -16.072 -2.081 34.240 1.00 95.62 208 LEU A CA 1
ATOM 1717 C C . LEU A 1 208 ? -16.648 -0.711 34.633 1.00 95.62 208 LEU A C 1
ATOM 1719 O O . LEU A 1 208 ? -17.304 -0.062 33.810 1.00 95.62 208 LEU A O 1
ATOM 1723 N N . PRO A 1 209 ? -16.410 -0.244 35.872 1.00 97.25 209 PRO A N 1
ATOM 1724 C CA . PRO A 1 209 ? -16.633 1.150 36.232 1.00 97.25 209 PRO A CA 1
ATOM 1725 C C . PRO A 1 209 ? -15.617 2.054 35.519 1.00 97.25 209 PRO A C 1
ATOM 1727 O O . PRO A 1 209 ? -14.551 1.594 35.100 1.00 97.25 209 PRO A O 1
ATOM 1730 N N . LEU A 1 210 ? -15.938 3.347 35.415 1.00 96.56 210 LEU A N 1
ATOM 1731 C CA . LEU A 1 210 ? -15.136 4.351 34.706 1.00 96.56 210 LEU A CA 1
ATOM 1732 C C . LEU A 1 210 ? -13.659 4.336 35.132 1.00 96.56 210 LEU A C 1
ATOM 1734 O O . LEU A 1 210 ? -12.777 4.328 34.280 1.00 96.56 210 LEU A O 1
ATOM 1738 N N . GLU A 1 211 ? -13.388 4.276 36.434 1.00 96.62 211 GLU A N 1
ATOM 1739 C CA . GLU A 1 211 ? -12.029 4.288 36.991 1.00 96.62 211 GLU A CA 1
ATOM 1740 C C . GLU A 1 211 ? -11.192 3.111 36.476 1.00 96.62 211 GLU A C 1
ATOM 1742 O O . GLU A 1 211 ? -10.131 3.317 35.887 1.00 96.62 211 GLU A O 1
ATOM 1747 N N . LYS A 1 212 ? -11.713 1.881 36.595 1.00 97.06 212 LYS A N 1
ATOM 1748 C CA . LYS A 1 212 ? -11.032 0.666 36.116 1.00 97.06 212 LYS A CA 1
ATOM 1749 C C . LYS A 1 212 ? -10.896 0.634 34.596 1.00 97.06 212 LYS A C 1
ATOM 1751 O O . LYS A 1 212 ? -9.884 0.165 34.077 1.00 97.06 212 LYS A O 1
ATOM 1756 N N . PHE A 1 213 ? -11.898 1.136 33.873 1.00 97.12 213 PHE A N 1
ATOM 1757 C CA . PHE A 1 213 ? -11.813 1.280 32.421 1.00 97.12 213 PHE A CA 1
ATOM 1758 C C . PHE A 1 213 ? -10.663 2.215 32.038 1.00 97.12 213 PHE A C 1
ATOM 1760 O O . PHE A 1 213 ? -9.823 1.873 31.206 1.00 97.12 213 PHE A O 1
ATOM 1767 N N . GLN A 1 214 ? -10.587 3.377 32.682 1.00 96.56 214 GLN A N 1
ATOM 1768 C CA . GLN A 1 214 ? -9.535 4.343 32.420 1.00 96.56 214 GLN A CA 1
ATOM 1769 C C . GLN A 1 214 ? -8.157 3.798 32.804 1.00 96.56 214 GLN A C 1
ATOM 1771 O O . GLN A 1 214 ? -7.206 4.016 32.060 1.00 96.56 214 GLN A O 1
ATOM 1776 N N . GLU A 1 215 ? -8.025 3.060 33.906 1.00 95.62 215 GLU A N 1
ATOM 1777 C CA . GLU A 1 215 ? -6.775 2.382 34.276 1.00 95.62 215 GLU A CA 1
ATOM 1778 C C . GLU A 1 215 ? -6.311 1.393 33.202 1.00 95.62 215 GLU A C 1
ATOM 1780 O O . GLU A 1 215 ? -5.149 1.440 32.786 1.00 95.62 215 GLU A O 1
ATOM 1785 N N . LYS A 1 216 ? -7.223 0.543 32.713 1.00 96.00 216 LYS A N 1
ATOM 1786 C CA . LYS A 1 216 ? -6.933 -0.474 31.693 1.00 96.00 216 LYS A CA 1
ATOM 1787 C C . LYS A 1 216 ? -6.533 0.154 30.355 1.00 96.00 216 LYS A C 1
ATOM 1789 O O . LYS A 1 216 ? -5.528 -0.246 29.759 1.00 96.00 216 LYS A O 1
ATOM 1794 N N . TYR A 1 217 ? -7.283 1.158 29.906 1.00 96.19 217 TYR A N 1
ATOM 1795 C CA . TYR A 1 217 ? -7.148 1.745 28.567 1.00 96.19 217 TYR A CA 1
ATOM 1796 C C . TYR A 1 217 ? -6.331 3.031 28.505 1.00 96.19 217 TYR A C 1
ATOM 1798 O O . TYR A 1 217 ? -6.210 3.620 27.438 1.00 96.19 217 TYR A O 1
ATOM 1806 N N . THR A 1 218 ? -5.702 3.440 29.606 1.00 96.00 218 THR A N 1
ATOM 1807 C CA . THR A 1 218 ? -4.685 4.495 29.566 1.00 96.00 218 THR A CA 1
ATOM 1808 C C . THR A 1 218 ? -3.536 4.071 28.655 1.00 96.00 218 THR A C 1
ATOM 1810 O O . THR A 1 218 ? -2.943 2.998 28.844 1.00 96.00 218 THR A O 1
ATOM 1813 N N . PHE A 1 219 ? -3.196 4.931 27.700 1.00 94.31 219 PHE A N 1
ATOM 1814 C CA . PHE A 1 219 ? -1.992 4.803 26.894 1.00 94.31 219 PHE A CA 1
ATOM 1815 C C . PHE A 1 219 ? -0.794 5.398 27.640 1.00 94.31 219 PHE A C 1
ATOM 1817 O O . PHE A 1 219 ? -0.907 6.433 28.309 1.00 94.31 219 PHE A O 1
ATOM 1824 N N . LYS A 1 220 ? 0.346 4.707 27.568 1.00 92.94 220 LYS A N 1
ATOM 1825 C CA . LYS A 1 220 ? 1.601 5.104 28.209 1.00 92.94 220 LYS A CA 1
ATOM 1826 C C . LYS A 1 220 ? 2.734 4.895 27.215 1.00 92.94 220 LYS A C 1
ATOM 1828 O O . LYS A 1 220 ? 2.993 3.755 26.842 1.00 92.94 220 LYS A O 1
ATOM 1833 N N . GLU A 1 221 ? 3.405 5.976 26.852 1.00 87.12 221 GLU A N 1
ATOM 1834 C CA . GLU A 1 221 ? 4.613 5.958 26.030 1.00 87.12 221 GLU A CA 1
ATOM 1835 C C . GLU A 1 221 ? 5.556 7.045 26.552 1.00 87.12 221 GLU A C 1
ATOM 1837 O O . GLU A 1 221 ? 5.159 8.201 26.715 1.00 87.12 221 GLU A O 1
ATOM 1842 N N . ASP A 1 222 ? 6.777 6.654 26.914 1.00 85.69 222 ASP A N 1
ATOM 1843 C CA . ASP A 1 222 ? 7.762 7.495 27.600 1.00 85.69 222 ASP A CA 1
ATOM 1844 C C . ASP A 1 222 ? 7.187 8.261 28.813 1.00 85.69 222 ASP A C 1
ATOM 1846 O O . ASP A 1 222 ? 6.792 7.668 29.820 1.00 85.69 222 ASP A O 1
ATOM 1850 N N . LYS A 1 223 ? 7.150 9.600 28.733 1.00 82.00 223 LYS A N 1
ATOM 1851 C CA . LYS A 1 223 ? 6.604 10.511 29.757 1.00 82.00 223 LYS A CA 1
ATOM 1852 C C . LYS A 1 223 ? 5.135 10.869 29.514 1.00 82.00 223 LYS A C 1
ATOM 1854 O O . LYS A 1 223 ? 4.550 11.611 30.304 1.00 82.00 223 LYS A O 1
ATOM 1859 N N . LYS A 1 224 ? 4.539 10.383 28.425 1.00 86.94 224 LYS A N 1
ATOM 1860 C CA . LYS A 1 224 ? 3.183 10.722 28.007 1.00 86.94 224 LYS A CA 1
ATOM 1861 C C . LYS A 1 224 ? 2.203 9.689 28.552 1.00 86.94 224 LYS A C 1
ATOM 1863 O O . LYS A 1 224 ? 2.323 8.490 28.306 1.00 86.94 224 LYS A O 1
ATOM 1868 N N . LYS A 1 225 ? 1.218 10.165 29.312 1.00 93.31 225 LYS A N 1
ATOM 1869 C CA . LYS A 1 225 ? 0.130 9.349 29.856 1.00 93.31 225 LYS A CA 1
ATOM 1870 C C . LYS A 1 225 ? -1.193 9.945 29.407 1.00 93.31 225 LYS A C 1
ATOM 1872 O O . LYS A 1 225 ? -1.564 11.019 29.871 1.00 93.31 225 LYS A O 1
ATOM 1877 N N . ILE A 1 226 ? -1.900 9.234 28.538 1.00 95.06 226 ILE A N 1
ATOM 1878 C CA . ILE A 1 226 ? -3.179 9.685 27.987 1.00 95.06 226 ILE A CA 1
ATOM 1879 C C . ILE A 1 226 ? -4.274 8.807 28.576 1.00 95.06 226 ILE A C 1
ATOM 1881 O O . ILE A 1 226 ? -4.265 7.585 28.423 1.00 95.06 226 ILE A O 1
ATOM 1885 N N . LYS A 1 227 ? -5.195 9.434 29.305 1.00 95.44 227 LYS A N 1
ATOM 1886 C CA . LYS A 1 227 ? -6.309 8.764 29.976 1.00 95.44 227 LYS A CA 1
ATOM 1887 C C . LYS A 1 227 ? -7.564 8.877 29.094 1.00 95.44 227 LYS A C 1
ATOM 1889 O O . LYS A 1 227 ? -7.835 9.980 28.628 1.00 95.44 227 LYS A O 1
ATOM 1894 N N . PRO A 1 228 ? -8.341 7.796 28.886 1.00 96.12 228 PRO A N 1
ATOM 1895 C CA . PRO A 1 228 ? -9.607 7.860 28.156 1.00 96.12 228 PRO A CA 1
ATOM 1896 C C . PRO A 1 228 ? -10.585 8.844 28.804 1.00 96.12 228 PRO A C 1
ATOM 1898 O O . PRO A 1 228 ? -10.758 8.826 30.029 1.00 96.12 228 PRO A O 1
ATOM 1901 N N . SER A 1 229 ? -11.258 9.662 28.001 1.00 96.44 229 SER A N 1
ATOM 1902 C CA . SER A 1 229 ? -12.329 10.540 28.478 1.00 96.44 229 SER A CA 1
ATOM 1903 C C . SER A 1 229 ? -13.575 9.758 28.910 1.00 96.44 229 SER A C 1
ATOM 1905 O O . SER A 1 229 ? -13.779 8.593 28.557 1.00 96.44 229 SER A O 1
ATOM 1907 N N . GLU A 1 230 ? -14.457 10.419 29.663 1.00 96.00 230 GLU A N 1
ATOM 1908 C CA . GLU A 1 230 ? -15.777 9.865 29.993 1.00 96.00 230 GLU A CA 1
ATOM 1909 C C . GLU A 1 230 ? -16.616 9.605 28.739 1.00 96.00 230 GLU A C 1
ATOM 1911 O O . GLU A 1 230 ? -17.313 8.595 28.660 1.00 96.00 230 GLU A O 1
ATOM 1916 N N . LYS A 1 231 ? -16.506 10.481 27.730 1.00 96.50 231 LYS A N 1
ATOM 1917 C CA . LYS A 1 231 ? -17.181 10.321 26.436 1.00 96.50 231 LYS A CA 1
ATOM 1918 C C . LYS A 1 231 ? -16.780 9.006 25.772 1.00 96.50 231 LYS A C 1
ATOM 1920 O O . LYS A 1 231 ? -17.655 8.214 25.423 1.00 96.50 231 LYS A O 1
ATOM 1925 N N . LEU A 1 232 ? -15.474 8.735 25.690 1.00 96.06 232 LEU A N 1
ATOM 1926 C CA . LEU A 1 232 ? -14.945 7.488 25.138 1.00 96.06 232 LEU A CA 1
ATOM 1927 C C . LEU A 1 232 ? -15.437 6.261 25.917 1.00 96.06 232 LEU A C 1
ATOM 1929 O O . LEU A 1 232 ? -15.829 5.262 25.317 1.00 96.06 232 LEU A O 1
ATOM 1933 N N . TYR A 1 233 ? -15.474 6.344 27.248 1.00 96.56 233 TYR A N 1
ATOM 1934 C CA . TYR A 1 233 ? -16.000 5.280 28.107 1.00 96.56 233 TYR A CA 1
ATOM 1935 C C . TYR A 1 233 ? -17.487 4.981 27.855 1.00 96.56 233 TYR A C 1
ATOM 1937 O O . TYR A 1 233 ? -17.867 3.820 27.675 1.00 96.56 233 TYR A O 1
ATOM 1945 N N . TYR A 1 234 ? -18.345 6.003 27.822 1.00 95.94 234 TYR A N 1
ATOM 1946 C CA . TYR A 1 234 ? -19.773 5.796 27.570 1.00 95.94 234 TYR A CA 1
ATOM 1947 C C . TYR A 1 234 ? -20.029 5.313 26.141 1.00 95.94 234 TYR A C 1
ATOM 1949 O O . TYR A 1 234 ? -20.856 4.420 25.939 1.00 95.94 234 TYR A O 1
ATOM 1957 N N . PHE A 1 235 ? -19.279 5.835 25.167 1.00 95.81 235 PHE A N 1
ATOM 1958 C CA . PHE A 1 235 ? -19.348 5.381 23.784 1.00 95.81 235 PHE A CA 1
ATOM 1959 C C . PHE A 1 235 ? -18.946 3.908 23.652 1.00 95.81 235 PHE A C 1
ATOM 1961 O O . PHE A 1 235 ? -19.675 3.136 23.028 1.00 95.81 235 PHE A O 1
ATOM 1968 N N . PHE A 1 236 ? -17.852 3.497 24.302 1.00 95.31 236 PHE A N 1
ATOM 1969 C CA . PHE A 1 236 ? -17.414 2.103 24.385 1.00 95.31 236 PHE A CA 1
ATOM 1970 C C . PHE A 1 236 ? -18.533 1.187 24.895 1.00 95.31 236 PHE A C 1
ATOM 1972 O O . PHE A 1 236 ? -18.839 0.177 24.262 1.00 95.31 236 PHE A O 1
ATOM 1979 N N . LYS A 1 237 ? -19.191 1.548 26.005 1.00 94.44 237 LYS A N 1
ATOM 1980 C CA . LYS A 1 237 ? -20.264 0.718 26.577 1.00 94.44 237 LYS A CA 1
ATOM 1981 C C . LYS A 1 237 ? -21.442 0.544 25.627 1.00 94.44 237 LYS A C 1
ATOM 1983 O O . LYS A 1 237 ? -21.946 -0.569 25.469 1.00 94.44 237 LYS A O 1
ATOM 1988 N N . GLN A 1 238 ? -21.865 1.634 24.995 1.00 94.62 238 GLN A N 1
ATOM 1989 C CA . GLN A 1 238 ? -23.003 1.632 24.076 1.00 94.62 238 GLN A CA 1
ATOM 1990 C C . GLN A 1 238 ? -22.692 0.889 22.768 1.00 94.62 238 GLN A C 1
ATOM 1992 O O . GLN A 1 238 ? -23.577 0.242 22.216 1.00 94.62 238 GLN A O 1
ATOM 1997 N N . ASN A 1 239 ? -21.435 0.917 22.311 1.00 93.88 239 ASN A N 1
ATOM 1998 C CA . ASN A 1 239 ? -21.024 0.424 20.993 1.00 93.88 239 ASN A CA 1
ATOM 1999 C C . ASN A 1 239 ? -20.059 -0.772 21.049 1.00 93.88 239 ASN A C 1
ATOM 2001 O O . ASN A 1 239 ? -19.342 -1.037 20.087 1.00 93.88 239 ASN A O 1
ATOM 2005 N N . HIS A 1 240 ? -20.041 -1.536 22.143 1.00 90.25 240 HIS A N 1
ATOM 2006 C CA . HIS A 1 240 ? -19.134 -2.680 22.311 1.00 90.25 240 HIS A CA 1
ATOM 2007 C C . HIS A 1 240 ? -19.263 -3.744 21.204 1.00 90.25 240 HIS A C 1
ATOM 2009 O O . HIS A 1 240 ? -18.279 -4.391 20.855 1.00 90.25 240 HIS A O 1
ATOM 2015 N N . LYS A 1 241 ? -20.447 -3.891 20.593 1.00 92.56 241 LYS A N 1
ATOM 2016 C CA . LYS A 1 241 ? -20.646 -4.769 19.426 1.00 92.56 241 LYS A CA 1
ATOM 2017 C C . LYS A 1 241 ? -19.815 -4.330 18.217 1.00 92.56 241 LYS A C 1
ATOM 2019 O O . LYS A 1 241 ? -19.172 -5.163 17.597 1.00 92.56 241 LYS A O 1
ATOM 2024 N N . LYS A 1 242 ? -19.741 -3.022 17.951 1.00 93.38 242 LYS A N 1
ATOM 2025 C CA . LYS A 1 242 ? -18.922 -2.456 16.868 1.00 93.38 242 LYS A CA 1
ATOM 2026 C C . LYS A 1 242 ? -17.433 -2.743 17.072 1.00 93.38 242 LYS A C 1
ATOM 2028 O O . LYS A 1 242 ? -16.701 -2.980 16.120 1.00 93.38 242 LYS A O 1
ATOM 2033 N N . ILE A 1 243 ? -16.977 -2.751 18.325 1.00 93.69 243 ILE A N 1
ATOM 2034 C CA . ILE A 1 243 ? -15.591 -3.106 18.666 1.00 93.69 243 ILE A CA 1
ATOM 2035 C C . ILE A 1 243 ? -15.319 -4.562 18.310 1.00 93.69 243 ILE A C 1
ATOM 2037 O O . ILE A 1 243 ? -14.304 -4.852 17.681 1.00 93.69 243 ILE A O 1
ATOM 2041 N N . LYS A 1 244 ? -16.249 -5.454 18.663 1.00 93.81 244 LYS A N 1
ATOM 2042 C CA . LYS A 1 244 ? -16.167 -6.871 18.316 1.00 93.81 244 LYS A CA 1
ATOM 2043 C C . LYS A 1 244 ? -16.113 -7.080 16.800 1.00 93.81 244 LYS A C 1
ATOM 2045 O O . LYS A 1 244 ? -15.230 -7.791 16.343 1.00 93.81 244 LYS A O 1
ATOM 2050 N N . GLU A 1 245 ? -16.958 -6.399 16.028 1.00 94.81 245 GLU A N 1
ATOM 2051 C CA . GLU A 1 245 ? -16.933 -6.460 14.555 1.00 94.81 245 GLU A CA 1
ATOM 2052 C C . GLU A 1 245 ? -15.573 -6.014 13.986 1.00 94.81 245 GLU A C 1
ATOM 2054 O O . GLU A 1 245 ? -14.984 -6.688 13.142 1.00 94.81 245 GLU A O 1
ATOM 2059 N N . ILE A 1 246 ? -15.009 -4.909 14.488 1.00 95.75 246 ILE A N 1
ATOM 2060 C CA . ILE A 1 246 ? -13.676 -4.434 14.078 1.00 95.75 246 ILE A CA 1
ATOM 2061 C C . ILE A 1 246 ? -12.592 -5.467 14.437 1.00 95.75 246 ILE A C 1
ATOM 2063 O O . ILE A 1 246 ? -11.692 -5.739 13.636 1.00 95.75 246 ILE A O 1
ATOM 2067 N N . GLN A 1 247 ? -12.666 -6.063 15.628 1.00 95.75 247 GLN A N 1
ATOM 2068 C CA . GLN A 1 247 ? -11.751 -7.121 16.063 1.00 95.75 247 GLN A CA 1
ATOM 2069 C C . GLN A 1 247 ? -11.880 -8.388 15.215 1.00 95.75 247 GLN A C 1
ATOM 2071 O O . GLN A 1 247 ? -10.868 -9.014 14.910 1.00 95.75 247 GLN A O 1
ATOM 2076 N N . GLU A 1 248 ? -13.090 -8.756 14.804 1.00 95.94 248 GLU A N 1
ATOM 2077 C CA . GLU A 1 248 ? -13.348 -9.870 13.891 1.00 95.94 248 GLU A CA 1
ATOM 2078 C C . GLU A 1 248 ? -12.736 -9.592 12.519 1.00 95.94 248 GLU A C 1
ATOM 2080 O O . GLU A 1 248 ? -12.019 -10.441 12.004 1.00 95.94 248 GLU A O 1
ATOM 2085 N N . ILE A 1 249 ? -12.876 -8.383 11.971 1.00 96.06 249 ILE A N 1
ATOM 2086 C CA . ILE A 1 249 ? -12.279 -8.023 10.675 1.00 96.06 249 ILE A CA 1
ATOM 2087 C C . ILE A 1 249 ? -10.748 -8.113 10.716 1.00 96.06 249 ILE A C 1
ATOM 2089 O O . ILE A 1 249 ? -10.123 -8.767 9.876 1.00 96.06 249 ILE A O 1
ATOM 2093 N N . PHE A 1 250 ? -10.112 -7.443 11.679 1.00 96.50 250 PHE A N 1
ATOM 2094 C CA . PHE A 1 250 ? -8.660 -7.246 11.644 1.00 96.50 250 PHE A CA 1
ATOM 2095 C C . PHE A 1 250 ? -7.858 -8.244 12.482 1.00 96.50 250 PHE A C 1
ATOM 2097 O O . PHE A 1 250 ? -6.666 -8.440 12.205 1.00 96.50 250 PHE A O 1
ATOM 2104 N N . GLY A 1 251 ? -8.486 -8.864 13.474 1.00 95.44 251 GLY A N 1
ATOM 2105 C CA . GLY A 1 251 ? -7.834 -9.635 14.525 1.00 95.44 251 GLY A CA 1
ATOM 2106 C C . GLY A 1 251 ? -7.307 -8.779 15.682 1.00 95.44 251 GLY A C 1
ATOM 2107 O O . GLY A 1 251 ? -7.247 -7.543 15.620 1.00 95.44 251 GLY A O 1
ATOM 2108 N N . THR A 1 252 ? -6.885 -9.486 16.725 1.00 93.31 252 THR A N 1
ATOM 2109 C CA . THR A 1 252 ? -6.195 -8.992 17.926 1.00 93.31 252 THR A CA 1
ATOM 2110 C C . THR A 1 252 ? -4.937 -9.832 18.171 1.00 93.31 252 THR A C 1
ATOM 2112 O O . THR A 1 252 ? -4.663 -10.776 17.431 1.00 93.31 252 THR A O 1
ATOM 2115 N N . GLN A 1 253 ? -4.178 -9.543 19.230 1.00 88.50 253 GLN A N 1
ATOM 2116 C CA . GLN A 1 253 ? -3.028 -10.378 19.616 1.00 88.50 253 GLN A CA 1
ATOM 2117 C C . GLN A 1 253 ? -3.426 -11.828 19.951 1.00 88.50 253 GLN A C 1
ATOM 2119 O O . GLN A 1 253 ? -2.641 -12.749 19.750 1.00 88.50 253 GLN A O 1
ATOM 2124 N N . GLY A 1 254 ? -4.651 -12.040 20.449 1.00 88.81 254 GLY A N 1
ATOM 2125 C CA . GLY A 1 254 ? -5.154 -13.359 20.849 1.00 88.81 254 GLY A CA 1
ATOM 2126 C C . GLY A 1 254 ? -6.060 -14.048 19.825 1.00 88.81 254 GLY A C 1
ATOM 2127 O O . GLY A 1 254 ? -6.385 -15.220 20.005 1.00 88.81 254 GLY A O 1
ATOM 2128 N N . LYS A 1 255 ? -6.497 -13.352 18.766 1.00 92.25 255 LYS A N 1
ATOM 2129 C CA . LYS A 1 255 ? -7.453 -13.875 17.777 1.00 92.25 255 LYS A CA 1
ATOM 2130 C C . LYS A 1 255 ? -7.061 -13.457 16.360 1.00 92.25 255 LYS A C 1
ATOM 2132 O O . LYS A 1 255 ? -6.874 -12.277 16.076 1.00 92.25 255 LYS A O 1
ATOM 2137 N N . LYS A 1 256 ? -7.003 -14.422 15.438 1.00 94.50 256 LYS A N 1
ATOM 2138 C CA . LYS A 1 256 ? -6.821 -14.150 14.005 1.00 94.50 256 LYS A CA 1
ATOM 2139 C C . LYS A 1 256 ? -8.050 -13.418 13.448 1.00 94.50 256 LYS A C 1
ATOM 2141 O O . LYS A 1 256 ? -9.173 -13.795 13.761 1.00 94.50 256 LYS A O 1
ATOM 2146 N N . GLY A 1 257 ? -7.825 -12.416 12.598 1.00 95.81 257 GLY A N 1
ATOM 2147 C CA . GLY A 1 257 ? -8.899 -11.767 11.843 1.00 95.81 257 GLY A CA 1
ATOM 2148 C C . GLY A 1 257 ? -9.578 -12.714 10.848 1.00 95.81 257 GLY A C 1
ATOM 2149 O O . GLY A 1 257 ? -8.961 -13.650 10.330 1.00 95.81 257 GLY A O 1
ATOM 2150 N N . GLU A 1 258 ? -10.845 -12.444 10.581 1.00 95.75 258 GLU A N 1
ATOM 2151 C CA . GLU A 1 258 ? -11.767 -13.241 9.773 1.00 95.75 258 GLU A CA 1
ATOM 2152 C C . GLU A 1 258 ? -11.848 -12.737 8.322 1.00 95.75 258 GLU A C 1
ATOM 2154 O O . GLU A 1 258 ? -12.351 -13.443 7.451 1.00 95.75 258 GLU A O 1
ATOM 2159 N N . VAL A 1 259 ? -11.281 -11.558 8.029 1.00 95.38 259 VAL A N 1
ATOM 2160 C CA . VAL A 1 259 ? -11.227 -10.973 6.680 1.00 95.38 259 VAL A CA 1
ATOM 2161 C C . VAL A 1 259 ? -9.831 -11.108 6.069 1.00 95.38 259 VAL A C 1
ATOM 2163 O O . VAL A 1 259 ? -8.810 -10.808 6.698 1.00 95.38 259 VAL A O 1
ATOM 2166 N N . ILE A 1 260 ? -9.784 -11.535 4.805 1.00 93.75 260 ILE A N 1
ATOM 2167 C CA . ILE A 1 260 ? -8.559 -11.613 4.002 1.00 93.75 260 ILE A CA 1
ATOM 2168 C C . ILE A 1 260 ? -8.452 -10.349 3.147 1.00 93.75 260 ILE A C 1
ATOM 2170 O O . ILE A 1 260 ? -9.325 -10.064 2.334 1.00 93.75 260 ILE A O 1
ATOM 2174 N N . PHE A 1 261 ? -7.352 -9.614 3.302 1.00 93.56 261 PHE A N 1
ATOM 2175 C CA . PHE A 1 261 ? -7.032 -8.449 2.478 1.00 93.56 261 PHE A CA 1
ATOM 2176 C C . PHE A 1 261 ? -6.057 -8.875 1.379 1.00 93.56 261 PHE A C 1
ATOM 2178 O O . PHE A 1 261 ? -4.895 -9.166 1.665 1.00 93.56 261 PHE A O 1
ATOM 2185 N N . PHE A 1 262 ? -6.535 -8.945 0.137 1.00 92.19 262 PHE A N 1
ATOM 2186 C CA . PHE A 1 262 ? -5.701 -9.280 -1.019 1.00 92.19 262 PHE A CA 1
ATOM 2187 C C . PHE A 1 262 ? -4.820 -8.112 -1.459 1.00 92.19 262 PHE A C 1
ATOM 2189 O O . PHE A 1 262 ? -5.133 -6.945 -1.225 1.00 92.19 262 PHE A O 1
ATOM 2196 N N . ASP A 1 263 ? -3.731 -8.450 -2.146 1.00 91.44 263 ASP A N 1
ATOM 2197 C CA . ASP A 1 263 ? -2.939 -7.484 -2.898 1.00 91.44 263 ASP A CA 1
ATOM 2198 C C . ASP A 1 263 ? -3.792 -6.848 -4.004 1.00 91.44 263 ASP A C 1
ATOM 2200 O O . ASP A 1 263 ? -4.451 -7.553 -4.776 1.00 91.44 263 ASP A O 1
ATOM 2204 N N . ALA A 1 264 ? -3.754 -5.520 -4.117 1.00 90.69 264 ALA A N 1
ATOM 2205 C CA . ALA A 1 264 ? -4.423 -4.815 -5.203 1.00 90.69 264 ALA A CA 1
ATOM 2206 C C . ALA A 1 264 ? -3.503 -4.773 -6.429 1.00 90.69 264 ALA A C 1
ATOM 2208 O O . ALA A 1 264 ? -2.441 -4.145 -6.410 1.00 90.69 264 ALA A O 1
ATOM 2209 N N . LEU A 1 265 ? -3.918 -5.462 -7.491 1.00 89.69 265 LEU A N 1
ATOM 2210 C CA . LEU A 1 265 ? -3.225 -5.526 -8.777 1.00 89.69 265 LEU A CA 1
ATOM 2211 C C . LEU A 1 265 ? -3.923 -4.600 -9.784 1.00 89.69 265 LEU A C 1
ATOM 2213 O O . LEU A 1 265 ? -5.153 -4.569 -9.797 1.00 89.69 265 LEU A O 1
ATOM 2217 N N . PRO A 1 266 ? -3.180 -3.903 -10.660 1.00 88.62 266 PRO A N 1
ATOM 2218 C CA . PRO A 1 266 ? -3.769 -2.989 -11.628 1.00 88.62 266 PRO A CA 1
ATOM 2219 C C . PRO A 1 266 ? -4.597 -3.744 -12.666 1.00 88.62 266 PRO A C 1
ATOM 2221 O O . PRO A 1 266 ? -4.319 -4.901 -12.977 1.00 88.62 266 PRO A O 1
ATOM 2224 N N . ILE A 1 267 ? -5.570 -3.091 -13.282 1.00 84.50 267 ILE A N 1
ATOM 2225 C CA . ILE A 1 267 ? -6.344 -3.614 -14.408 1.00 84.50 267 ILE A CA 1
ATOM 2226 C C . ILE A 1 267 ? -5.852 -2.941 -15.691 1.00 84.50 267 ILE A C 1
ATOM 2228 O O . ILE A 1 267 ? -6.167 -1.797 -16.010 1.00 84.50 267 ILE A O 1
ATOM 2232 N N . ILE A 1 268 ? -5.060 -3.685 -16.459 1.00 79.62 268 ILE A N 1
ATOM 2233 C CA . ILE A 1 268 ? -4.408 -3.195 -17.674 1.00 79.62 268 ILE A CA 1
ATOM 2234 C C . ILE A 1 268 ? -5.231 -3.600 -18.900 1.00 79.62 268 ILE A C 1
ATOM 2236 O O . ILE A 1 268 ? -5.137 -4.728 -19.371 1.00 79.62 268 ILE A O 1
ATOM 2240 N N . GLU A 1 269 ? -6.063 -2.684 -19.396 1.00 71.81 269 GLU A N 1
ATOM 2241 C CA . GLU A 1 269 ? -6.958 -2.914 -20.550 1.00 71.81 269 GLU A CA 1
ATOM 2242 C C . GLU A 1 269 ? -6.459 -2.249 -21.842 1.00 71.81 269 GLU A C 1
ATOM 2244 O O . GLU A 1 269 ? -6.816 -2.660 -22.947 1.00 71.81 269 GLU A O 1
ATOM 2249 N N . GLN A 1 270 ? -5.634 -1.205 -21.722 1.00 67.94 270 GLN A N 1
ATOM 2250 C CA . GLN A 1 270 ? -5.189 -0.381 -22.847 1.00 67.94 270 GLN A CA 1
ATOM 2251 C C . GLN A 1 270 ? -3.666 -0.252 -22.904 1.00 67.94 270 GLN A C 1
ATOM 2253 O O . GLN A 1 270 ? -2.949 -0.408 -21.910 1.00 67.94 270 GLN A O 1
ATOM 2258 N N . LYS A 1 271 ? -3.170 0.058 -24.106 1.00 72.00 271 LYS A N 1
ATOM 2259 C CA . LYS A 1 271 ? -1.757 0.343 -24.372 1.00 72.00 271 LYS A CA 1
ATOM 2260 C C . LYS A 1 271 ? -1.417 1.776 -23.974 1.00 72.00 271 LYS A C 1
ATOM 2262 O O . LYS A 1 271 ? -1.250 2.624 -24.842 1.00 72.00 271 LYS A O 1
ATOM 2267 N N . ASN A 1 272 ? -1.306 2.023 -22.674 1.00 79.75 272 ASN A N 1
ATOM 2268 C CA . ASN A 1 272 ? -0.987 3.339 -22.131 1.00 79.75 272 ASN A CA 1
ATOM 2269 C C . ASN A 1 272 ? 0.275 3.271 -21.266 1.00 79.75 272 ASN A C 1
ATOM 2271 O O . ASN A 1 272 ? 0.663 2.206 -20.778 1.00 79.75 272 ASN A O 1
ATOM 2275 N N . ASP A 1 273 ? 0.918 4.422 -21.100 1.00 85.50 273 ASP A N 1
ATOM 2276 C CA . ASP A 1 273 ? 1.917 4.614 -20.054 1.00 85.50 273 ASP A CA 1
ATOM 2277 C C . ASP A 1 273 ? 1.209 4.590 -18.699 1.00 85.50 273 ASP A C 1
ATOM 2279 O O . ASP A 1 273 ? 0.269 5.353 -18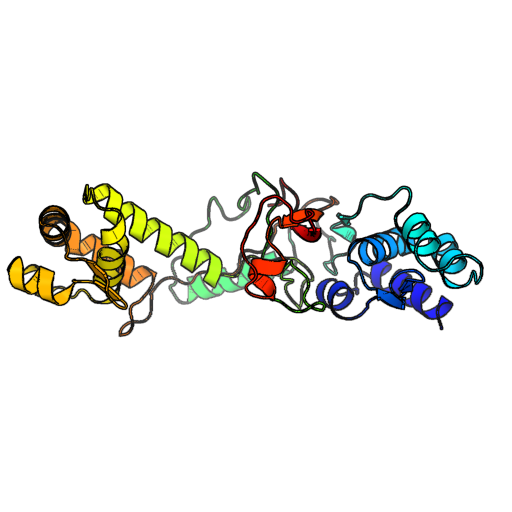.487 1.00 85.50 273 ASP A O 1
ATOM 2283 N N . PHE A 1 274 ? 1.643 3.703 -17.807 1.00 87.81 274 PHE A N 1
ATOM 2284 C CA . PHE A 1 274 ? 1.003 3.487 -16.503 1.00 87.81 274 PHE A CA 1
ATOM 2285 C C . PHE A 1 274 ? 1.999 3.567 -15.339 1.00 87.81 274 PHE A C 1
ATOM 2287 O O . PHE A 1 274 ? 1.587 3.635 -14.188 1.00 87.81 274 PHE A O 1
ATOM 2294 N N . ILE A 1 275 ? 3.303 3.608 -15.628 1.00 91.00 275 ILE A N 1
ATOM 2295 C CA . ILE A 1 275 ? 4.346 3.976 -14.666 1.00 91.00 275 ILE A CA 1
ATOM 2296 C C . ILE A 1 275 ? 5.064 5.203 -15.206 1.00 91.00 275 ILE A C 1
ATOM 2298 O O . ILE A 1 275 ? 5.384 5.264 -16.394 1.00 91.00 275 ILE A O 1
ATOM 2302 N N . VAL A 1 276 ? 5.345 6.167 -14.342 1.00 91.06 276 VAL A N 1
ATOM 2303 C CA . VAL A 1 276 ? 6.034 7.412 -14.678 1.00 91.06 276 VAL A CA 1
ATOM 2304 C C . VAL A 1 276 ? 7.142 7.709 -13.686 1.00 91.06 276 VAL A C 1
ATOM 2306 O O . VAL A 1 276 ? 7.066 7.316 -12.524 1.00 91.06 276 VAL A O 1
ATOM 2309 N N . LEU A 1 277 ? 8.169 8.413 -14.154 1.00 89.75 277 LEU A N 1
ATOM 2310 C CA . LEU A 1 277 ? 9.131 9.046 -13.268 1.00 89.75 277 LEU A CA 1
ATOM 2311 C C . LEU A 1 277 ? 8.530 10.331 -12.702 1.00 89.75 277 LEU A C 1
ATOM 2313 O O . LEU A 1 277 ? 8.109 11.206 -13.463 1.00 89.75 277 LEU A O 1
ATOM 2317 N N . ASP A 1 278 ? 8.533 10.447 -11.384 1.00 87.38 278 ASP A N 1
ATOM 2318 C CA . ASP A 1 278 ? 8.147 11.648 -10.656 1.00 87.38 278 ASP A CA 1
ATOM 2319 C C . ASP A 1 278 ? 9.310 12.149 -9.785 1.00 87.38 278 ASP A C 1
ATOM 2321 O O . ASP A 1 278 ? 10.355 11.496 -9.681 1.00 87.38 278 ASP A O 1
ATOM 2325 N N . VAL A 1 279 ? 9.156 13.333 -9.197 1.00 84.31 279 VAL A N 1
ATOM 2326 C CA . VAL A 1 279 ? 10.181 13.978 -8.369 1.00 84.31 279 VAL A CA 1
ATOM 2327 C C . VAL A 1 279 ? 9.580 14.504 -7.070 1.00 84.31 279 VAL A C 1
ATOM 2329 O O . VAL A 1 279 ? 8.536 15.152 -7.073 1.00 84.31 279 VAL A O 1
ATOM 2332 N N . MET A 1 280 ? 10.259 14.258 -5.950 1.00 77.69 280 MET A N 1
ATOM 2333 C CA . MET A 1 280 ? 10.019 14.981 -4.699 1.00 77.69 280 MET A CA 1
ATOM 2334 C C . MET A 1 280 ? 11.254 15.801 -4.340 1.00 77.69 280 MET A C 1
ATOM 2336 O O . MET A 1 280 ? 12.377 15.367 -4.581 1.00 77.69 280 MET A O 1
ATOM 2340 N N . ASN A 1 281 ? 11.058 16.958 -3.717 1.00 70.38 281 ASN A N 1
ATOM 2341 C CA . ASN A 1 281 ? 12.155 17.733 -3.152 1.00 70.38 281 ASN A CA 1
ATOM 2342 C C . ASN A 1 281 ? 12.171 17.535 -1.640 1.00 70.38 281 ASN A C 1
ATOM 2344 O O . ASN A 1 281 ? 11.179 17.820 -0.970 1.00 70.38 281 ASN A O 1
ATOM 2348 N N . VAL A 1 282 ? 13.299 17.074 -1.101 1.00 64.88 282 VAL A N 1
ATOM 2349 C CA . VAL A 1 282 ? 13.511 17.040 0.350 1.00 64.88 282 VAL A CA 1
ATOM 2350 C C . VAL A 1 282 ? 14.309 18.274 0.742 1.00 64.88 282 VAL A C 1
ATOM 2352 O O . VAL A 1 282 ? 15.431 18.469 0.273 1.00 64.88 282 VAL A O 1
ATOM 2355 N N . HIS A 1 283 ? 13.717 19.108 1.596 1.00 57.66 283 HIS A N 1
ATOM 2356 C CA . HIS A 1 283 ? 14.341 20.338 2.086 1.00 57.66 283 HIS A CA 1
ATOM 2357 C C . HIS A 1 283 ? 15.328 20.090 3.237 1.00 57.66 283 HIS A C 1
ATOM 2359 O O . HIS A 1 283 ? 16.281 20.838 3.381 1.00 57.66 283 HIS A O 1
ATOM 2365 N N . TYR A 1 284 ? 15.172 19.010 4.012 1.00 57.47 284 TYR A N 1
ATOM 2366 C CA . TYR A 1 284 ? 15.971 18.759 5.223 1.00 57.47 284 TYR A CA 1
ATOM 2367 C C . TYR A 1 284 ? 16.787 17.461 5.155 1.00 57.47 284 TYR A C 1
ATOM 2369 O O . TYR A 1 284 ? 16.893 16.727 6.134 1.00 57.47 284 TYR A O 1
ATOM 2377 N N . LYS A 1 285 ? 17.367 17.140 3.993 1.00 59.94 285 LYS A N 1
ATOM 2378 C CA . LYS A 1 285 ? 18.135 15.896 3.806 1.00 59.94 285 LYS A CA 1
ATOM 2379 C C . LYS A 1 285 ? 19.265 15.713 4.850 1.00 59.94 285 LYS A C 1
ATOM 2381 O O . LYS A 1 285 ? 19.342 14.625 5.416 1.00 59.94 285 LYS A O 1
ATOM 2386 N N . PRO A 1 286 ? 20.063 16.743 5.212 1.00 58.88 286 PRO A N 1
ATOM 2387 C CA . PRO A 1 286 ? 21.095 16.606 6.249 1.00 58.88 286 PRO A CA 1
ATOM 2388 C C . PRO A 1 286 ? 20.545 16.379 7.667 1.00 58.88 286 PRO A C 1
ATOM 2390 O O . PRO A 1 286 ? 21.192 15.714 8.469 1.00 58.88 286 PRO A O 1
ATOM 2393 N N . TYR A 1 287 ? 19.331 16.847 7.974 1.00 55.09 287 TYR A N 1
ATOM 2394 C CA . TYR A 1 287 ? 18.658 16.508 9.234 1.00 55.09 287 TYR A CA 1
ATOM 2395 C C . TYR A 1 287 ? 18.290 15.023 9.278 1.00 55.09 287 TYR A C 1
ATOM 2397 O O . TYR A 1 287 ? 18.621 14.337 10.242 1.00 55.09 287 TYR A O 1
ATOM 2405 N N . TYR A 1 288 ? 17.677 14.505 8.210 1.00 53.22 288 TYR A N 1
ATOM 2406 C CA . TYR A 1 288 ? 17.247 13.105 8.149 1.00 53.22 288 TYR A CA 1
ATOM 2407 C C . TYR A 1 288 ? 18.409 12.106 8.055 1.00 53.22 288 TYR A C 1
ATOM 2409 O O . TYR A 1 288 ? 18.303 11.009 8.594 1.00 53.22 288 TYR A O 1
ATOM 2417 N N . GLU A 1 289 ? 19.510 12.461 7.388 1.00 58.28 289 GLU A N 1
ATOM 2418 C CA . GLU A 1 289 ? 20.652 11.553 7.191 1.00 58.28 289 GLU A CA 1
ATOM 2419 C C . GLU A 1 289 ? 21.758 11.713 8.242 1.00 58.28 289 GLU A C 1
ATOM 2421 O O . GLU A 1 289 ? 22.464 10.749 8.535 1.00 58.28 289 GLU A O 1
ATOM 2426 N N . LYS A 1 290 ? 21.945 12.921 8.790 1.00 61.84 290 LYS A N 1
ATOM 2427 C CA . LYS A 1 290 ? 23.094 13.261 9.649 1.00 61.84 290 LYS A CA 1
ATOM 2428 C C . LYS A 1 290 ? 22.706 13.872 10.997 1.00 61.84 290 LYS A C 1
ATOM 2430 O O . LYS A 1 290 ? 23.592 14.157 11.798 1.00 61.84 290 LYS A O 1
ATOM 2435 N N . GLY A 1 291 ? 21.415 14.085 11.260 1.00 59.09 291 GLY A N 1
ATOM 2436 C CA . GLY A 1 291 ? 20.937 14.707 12.498 1.00 59.09 291 GLY A CA 1
ATOM 2437 C C . GLY A 1 291 ? 21.273 16.198 12.629 1.00 59.09 291 GLY A C 1
ATOM 2438 O O . GLY A 1 291 ? 21.212 16.736 13.732 1.00 59.09 291 GLY A O 1
ATOM 2439 N N . GLU A 1 292 ? 21.649 16.872 11.535 1.00 72.44 292 GLU A N 1
ATOM 2440 C CA . GLU A 1 292 ? 21.947 18.313 11.523 1.00 72.44 292 GLU A CA 1
ATOM 2441 C C . GLU A 1 292 ? 20.688 19.155 11.745 1.00 72.44 292 GLU A C 1
ATOM 2443 O O . GLU A 1 292 ? 19.599 18.748 11.364 1.00 72.44 292 GLU A O 1
ATOM 2448 N N . THR A 1 293 ? 20.805 20.363 12.300 1.00 72.88 293 THR A N 1
ATOM 2449 C CA . THR A 1 293 ? 19.630 21.212 12.532 1.00 72.88 293 THR A CA 1
ATOM 2450 C C . THR A 1 293 ? 18.861 21.499 11.230 1.00 72.88 293 THR A C 1
ATOM 2452 O O . THR A 1 293 ? 19.464 21.890 10.219 1.00 72.88 293 THR A O 1
ATOM 2455 N N . PRO A 1 294 ? 17.525 21.313 11.221 1.00 61.41 294 PRO A N 1
ATOM 2456 C CA . PRO A 1 294 ? 16.714 21.671 10.070 1.00 61.41 294 PRO A CA 1
ATOM 2457 C C . PRO A 1 294 ? 16.730 23.195 9.927 1.00 61.41 294 PRO A C 1
ATOM 2459 O O . PRO A 1 294 ? 16.490 23.925 10.887 1.00 61.41 294 PRO A O 1
ATOM 2462 N N . GLY A 1 295 ? 17.046 23.671 8.729 1.00 63.59 295 GLY A N 1
ATOM 2463 C CA . GLY A 1 295 ? 17.133 25.091 8.421 1.00 63.59 295 GLY A CA 1
ATOM 2464 C C . GLY A 1 295 ? 16.776 25.363 6.969 1.00 63.59 295 GLY A C 1
ATOM 2465 O O . GLY A 1 295 ? 17.066 24.552 6.091 1.00 63.59 295 GLY A O 1
ATOM 2466 N N . ASP A 1 296 ? 16.154 26.509 6.707 1.00 60.44 296 ASP A N 1
ATOM 2467 C CA . ASP A 1 296 ? 15.652 26.879 5.373 1.00 60.44 296 ASP A CA 1
ATOM 2468 C C . ASP A 1 296 ? 16.769 27.201 4.358 1.00 60.44 296 ASP A C 1
ATOM 2470 O O . ASP A 1 296 ? 16.501 27.483 3.193 1.00 60.44 296 ASP A O 1
ATOM 2474 N N . TRP A 1 297 ? 18.036 27.140 4.784 1.00 65.38 297 TRP A N 1
ATOM 2475 C CA . TRP A 1 297 ? 19.230 27.328 3.951 1.00 65.38 297 TRP A CA 1
ATOM 2476 C C . TRP A 1 297 ? 19.729 26.038 3.280 1.00 65.38 297 TRP A C 1
ATOM 2478 O O . TRP A 1 297 ? 20.719 26.069 2.546 1.00 65.38 297 TRP A O 1
ATOM 2488 N N . HIS A 1 298 ? 19.084 24.895 3.528 1.00 56.84 298 HIS A N 1
ATOM 2489 C CA . HIS A 1 298 ? 19.422 23.639 2.859 1.00 56.84 298 HIS A CA 1
ATOM 2490 C C . HIS A 1 298 ? 18.894 23.631 1.419 1.00 56.84 298 HIS A C 1
ATOM 2492 O O . HIS A 1 298 ? 17.723 23.909 1.156 1.00 56.84 298 HIS A O 1
ATOM 2498 N N . ASN A 1 299 ? 19.762 23.286 0.464 1.00 63.66 299 ASN A N 1
ATOM 2499 C CA . ASN A 1 299 ? 19.370 23.200 -0.942 1.00 63.66 299 ASN A CA 1
ATOM 2500 C C . ASN A 1 299 ? 18.362 22.055 -1.156 1.00 63.66 299 ASN A C 1
ATOM 2502 O O . ASN A 1 299 ? 18.620 20.931 -0.705 1.00 63.66 299 ASN A O 1
ATOM 2506 N N . PRO A 1 300 ? 17.256 22.283 -1.894 1.00 64.31 300 PRO A N 1
ATOM 2507 C CA . PRO A 1 300 ? 16.315 21.221 -2.216 1.00 64.31 300 PRO A CA 1
ATOM 2508 C C . PRO A 1 300 ? 17.031 20.151 -3.038 1.00 64.31 300 PRO A C 1
ATOM 2510 O O . PRO A 1 300 ? 17.558 20.423 -4.118 1.00 64.31 300 PRO A O 1
ATOM 2513 N N . THR A 1 301 ? 17.055 18.926 -2.519 1.00 65.75 301 THR A N 1
ATOM 2514 C CA . THR A 1 301 ? 17.639 17.790 -3.236 1.00 65.75 301 THR A CA 1
ATOM 2515 C C . THR A 1 301 ? 16.514 17.034 -3.941 1.00 65.75 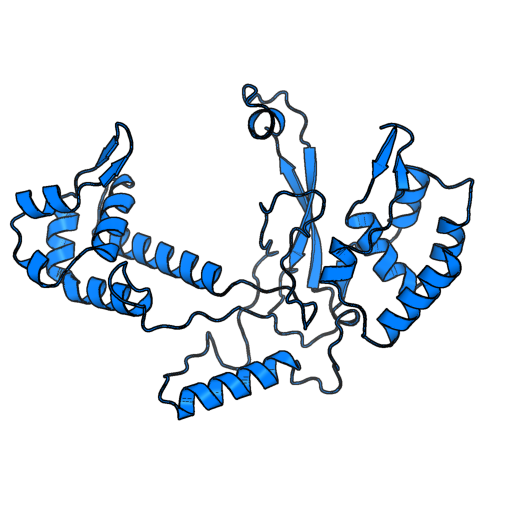301 THR A C 1
ATOM 2517 O O . THR A 1 301 ? 15.679 16.444 -3.247 1.00 65.75 301 THR A O 1
ATOM 2520 N N . PRO A 1 302 ? 16.451 17.047 -5.287 1.00 70.56 302 PRO A N 1
ATOM 2521 C CA . PRO A 1 302 ? 15.434 16.307 -6.019 1.00 70.56 302 PRO A CA 1
ATOM 2522 C C . PRO A 1 302 ? 15.692 14.804 -5.897 1.00 70.56 302 PRO A C 1
ATOM 2524 O O . PRO A 1 302 ? 16.769 14.309 -6.234 1.00 70.56 302 PRO A O 1
ATOM 2527 N N . ILE A 1 303 ? 14.684 14.076 -5.432 1.00 76.00 303 ILE A N 1
ATOM 2528 C CA . ILE A 1 303 ? 14.655 12.619 -5.357 1.00 76.00 303 ILE A CA 1
ATOM 2529 C C . ILE A 1 303 ? 13.667 12.132 -6.409 1.00 76.00 303 ILE A C 1
ATOM 2531 O O . ILE A 1 303 ? 12.464 12.380 -6.317 1.00 76.00 303 ILE A O 1
ATOM 2535 N N . PHE A 1 304 ? 14.192 11.449 -7.422 1.00 79.88 304 PHE A N 1
ATOM 2536 C CA . PHE A 1 304 ? 13.385 10.839 -8.470 1.00 79.88 304 PHE A CA 1
ATOM 2537 C C . PHE A 1 304 ? 12.864 9.477 -8.021 1.00 79.88 304 PHE A C 1
ATOM 2539 O O . PHE A 1 304 ? 13.617 8.674 -7.468 1.00 79.88 304 PHE A O 1
ATOM 2546 N N . PHE A 1 305 ? 11.596 9.199 -8.300 1.00 84.62 305 PHE A N 1
ATOM 2547 C CA . PHE A 1 305 ? 10.960 7.934 -7.949 1.00 84.62 305 PHE A CA 1
ATOM 2548 C C . PHE A 1 305 ? 9.953 7.491 -9.010 1.00 84.62 305 PHE A C 1
ATOM 2550 O O . PHE A 1 305 ? 9.507 8.289 -9.833 1.00 84.62 305 PHE A O 1
ATOM 2557 N N . LEU A 1 306 ? 9.613 6.203 -9.017 1.00 88.88 306 LEU A N 1
ATOM 2558 C CA . LEU A 1 306 ? 8.582 5.665 -9.898 1.00 88.88 306 LEU A CA 1
ATOM 2559 C C . LEU A 1 306 ? 7.210 5.768 -9.233 1.00 88.88 306 LEU A C 1
ATOM 2561 O O . LEU A 1 306 ? 7.035 5.383 -8.080 1.00 88.88 306 LEU A O 1
ATOM 2565 N N . ALA A 1 307 ? 6.224 6.234 -9.989 1.00 91.00 307 ALA A N 1
ATOM 2566 C CA . ALA A 1 307 ? 4.832 6.283 -9.571 1.00 91.00 307 ALA A CA 1
ATOM 2567 C C . ALA A 1 307 ? 3.939 5.587 -10.597 1.00 91.00 307 ALA A C 1
ATOM 2569 O O . ALA A 1 307 ? 4.228 5.590 -11.796 1.00 91.00 307 ALA A O 1
ATOM 2570 N N . VAL A 1 308 ? 2.827 5.024 -10.137 1.00 92.56 308 VAL A N 1
ATOM 2571 C CA . VAL A 1 308 ? 1.735 4.589 -11.009 1.00 92.56 308 VAL A CA 1
ATOM 2572 C C . VAL A 1 308 ? 0.984 5.831 -11.489 1.00 92.56 308 VAL A C 1
ATOM 2574 O O . VAL A 1 308 ? 0.658 6.709 -10.689 1.00 92.56 308 VAL A O 1
ATOM 2577 N N . GLU A 1 309 ? 0.737 5.933 -12.792 1.00 93.12 309 GLU A N 1
ATOM 2578 C CA . GLU A 1 309 ? 0.115 7.106 -13.409 1.00 93.12 309 GLU A CA 1
ATOM 2579 C C . GLU A 1 309 ? -1.358 7.242 -13.003 1.00 93.12 309 GLU A C 1
ATOM 2581 O O . GLU A 1 309 ? -2.081 6.250 -12.839 1.00 93.12 309 GLU A O 1
ATOM 2586 N N . LYS A 1 310 ? -1.814 8.494 -12.893 1.00 92.56 310 LYS A N 1
ATOM 2587 C CA . LYS A 1 310 ? -3.228 8.822 -12.684 1.00 92.56 310 LYS A CA 1
ATOM 2588 C C . LYS A 1 310 ? -4.105 8.124 -13.731 1.00 92.56 310 LYS A C 1
ATOM 2590 O O . LYS A 1 310 ? -3.758 8.063 -14.908 1.00 92.56 310 LYS A O 1
ATOM 2595 N N . GLY A 1 311 ? -5.285 7.671 -13.317 1.00 90.38 311 GLY A N 1
ATOM 2596 C CA . GLY A 1 311 ? -6.244 7.017 -14.205 1.00 90.38 311 GLY A CA 1
ATOM 2597 C C . GLY A 1 311 ? -5.967 5.531 -14.437 1.00 90.38 311 GLY A C 1
ATOM 2598 O O . GLY A 1 311 ? -6.776 4.872 -15.087 1.00 90.38 311 GLY A O 1
ATOM 2599 N N . THR A 1 312 ? -4.868 4.991 -13.898 1.00 89.38 312 THR A N 1
ATOM 2600 C CA . THR A 1 312 ? -4.669 3.538 -13.821 1.00 89.38 312 THR A CA 1
ATOM 2601 C C . THR A 1 312 ? -5.745 2.938 -12.916 1.00 89.38 312 THR A C 1
ATOM 2603 O O . THR A 1 312 ? -6.042 3.502 -11.861 1.00 89.38 312 THR A O 1
ATOM 2606 N N . LYS A 1 313 ? -6.349 1.839 -13.367 1.00 87.19 313 LYS A N 1
ATOM 2607 C CA . LYS A 1 313 ? -7.304 1.028 -12.604 1.00 87.19 313 LYS A CA 1
ATOM 2608 C C . LYS A 1 313 ? -6.582 -0.082 -11.857 1.00 87.19 313 LYS A C 1
ATOM 2610 O O . LYS A 1 313 ? -5.524 -0.512 -12.373 1.00 87.19 313 LYS A O 1
#

Secondary structure (DSSP, 8-state):
-HHHHHHHHHHHHHTT---HHHHHHHS---EEETTTTEEE--HHHHHHHHHHHHH-HHHHHHHHH-TTS-HHHHHHHHHTT---EEEGGGSSS-TTSTT--HHHHHHHHHHHHHHHTT-----SS-TTT----SS-B---TT---TTS-SS-B-TTT--B-B-HHHHHHHHHHHHHHHHHHHTT-S-GGGHHHHHHHHHH--GGGGG--HHHHHHHH-EEETTEEEPPPHHHHHHHHHTHHHHHHHHHHHB-SSSB-S-----B-----SS-EEEEEEEEEES-HHHHHH-PPP-TTSPPEEEEEEEEPTT--

Sequence (313 aa):
MEEKLIDILTEATKEKKLNLGLFLDKYVLWWYDDRENERKCNLDVQLSLLKKVIDKPNDVRNLLTNSNVRGRKFREKMIKDIRLSISSNFIPIPLKDKADNFYKKKMDHLLDILSQIGFHIEYLPDRRSGLTLNWRLAINLGAASVYETSLLFHRNYSVPYIPGSAVKGVTRHWAILKFFEEAKCENWEEISCVEKILENASEEDVKLPLEKFQEKYTFKEDKKKIKPSEKLYYFFKQNHKKIKEIQEIFGTQGKKGEVIFFDALPIIEQKNDFIVLDVMNVHYKPYYEKGETPGDWHNPTPIFFLAVEKGTK

Radius of gyration: 25.6 Å; chains: 1; bounding box: 57×51×70 Å

pLDDT: mean 84.46, std 12.51, range [37.81, 97.25]

Foldseek 3Di:
DLLVVLVVLLVCLVQQNDQQQCCQQPVFDWFAAPVVRDIDTDLLLSLLSSVCSHVPSPQVSCLVPDPVQGHPSSSCSSNPPDFSFDWPSRKSFPPVDLADTPVLVVVVVVVVVCVVVPDDDDDVVDSGDHDFFQFWAFAQQPPDDPRGASFDADRPTSFGWHALVNVLVVVLLVLLVVLCVVLVDPDPVCSQLSVQCLADPDPCCLVDDQVVSQVNSWDDDDPDTRTDDPSSNVSCNVCVVVSVVSCQQPNHPVGHHPHGRHMGTWDDSDGDGFKHKDKDWDQQVCCVPPVDDRDNPGDTDIDIHIIGGGGTD